Protein AF-A0A7X7Q7N5-F1 (afdb_monomer_lite)

Secondary structure (DSSP, 8-state):
-HHHHHSHHHHHHHTTSHHHHHHHIIIIIIIIIHHHHHHHHHHHHHHS-GGG--HHHHHHHHHHHHHHHHIIIIIIIHHHHHHHHHHHHHH-TTGGGSHHHHTSHHHHHHHHTHHHHHHIIIIIIIHHHHHHHHHHHHHPPP-S-S------TT----HHHHHHHH-PPP----S--TT-SPPPPTT------TT---PPP-

Radius of gyration: 31.08 Å; chains: 1; bounding box: 50×53×88 Å

pLDDT: mean 71.49, std 16.46, range [35.09, 93.0]

Sequence (202 aa):
FGFLVNLPIVSYYQIGTALTANHAHGAMMGVYGMMAVGMALFALRYIIPPKYWSDKLARLSFWSLNIGLAWMVFATLLPLGVLQLWHSVNEGYYEARTLGYIGQPGNAILEWMRMPGDVVFLVGGVLPFVWLAWTGVRHGLKATVTTMEPETLYVIEHAQAREDRTGLVDVAPTAGDPSDELPPSRYASDRRQPGDPMEPEA

Foldseek 3Di:
DVVCCPPPVLVVLQPPFLVVVLCCLCPCCVPVVVVVLVVLVVVLVQFADPVLDDPPLVVQQVVLQVQLSCQLNPQASVVRSVVLSVCCVPVHNVVSPDPVNCPDVVNVVSVVSNVVSVCSNVVRHVVSSVVSVVNSVVRTDDDPDPDDDPDPDPDDDDVVNVCVRPVDDDDDDDPDDPVPPDPPPPPPPDPDDVPDDDDPDD

Structure (mmCIF, N/CA/C/O backbone):
data_AF-A0A7X7Q7N5-F1
#
_entry.id   AF-A0A7X7Q7N5-F1
#
loop_
_atom_site.group_PDB
_atom_site.id
_atom_site.type_symbol
_atom_site.label_atom_id
_atom_site.label_alt_id
_atom_site.label_comp_id
_atom_site.label_asym_id
_atom_site.label_entity_id
_atom_site.label_seq_id
_atom_site.pdbx_PDB_ins_code
_atom_site.Cartn_x
_atom_site.Cartn_y
_atom_site.Cartn_z
_atom_site.occupancy
_atom_site.B_iso_or_equiv
_atom_site.auth_seq_id
_atom_site.auth_comp_id
_atom_site.auth_asym_id
_atom_site.auth_atom_id
_atom_site.pdbx_PDB_model_num
ATOM 1 N N . PHE A 1 1 ? 14.705 2.645 -4.696 1.00 68.88 1 PHE A N 1
ATOM 2 C CA . PHE A 1 1 ? 14.014 2.828 -5.993 1.00 68.88 1 PHE A CA 1
ATOM 3 C C . PHE A 1 1 ? 14.023 4.270 -6.491 1.00 68.88 1 PHE A C 1
ATOM 5 O O . PHE A 1 1 ? 14.456 4.468 -7.613 1.00 68.88 1 PHE A O 1
ATOM 12 N N . GLY A 1 2 ? 13.641 5.275 -5.688 1.00 72.25 2 GLY A N 1
ATOM 13 C CA . GLY A 1 2 ? 13.559 6.672 -6.160 1.00 72.25 2 GLY A CA 1
ATOM 14 C C . GLY A 1 2 ? 14.857 7.260 -6.728 1.00 72.25 2 GLY A C 1
ATOM 15 O O . GLY A 1 2 ? 14.837 7.867 -7.788 1.00 72.25 2 GLY A O 1
ATOM 16 N N . PHE A 1 3 ? 16.004 7.009 -6.091 1.00 79.06 3 PHE A N 1
ATOM 17 C CA . PHE A 1 3 ? 17.299 7.489 -6.597 1.00 79.06 3 PHE A CA 1
ATOM 18 C C . PHE A 1 3 ? 17.696 6.848 -7.937 1.00 79.06 3 PHE A C 1
ATOM 20 O O . PHE A 1 3 ? 18.232 7.510 -8.817 1.00 79.06 3 PHE A O 1
ATOM 27 N N . LEU A 1 4 ? 17.358 5.568 -8.112 1.00 74.56 4 LEU A N 1
ATOM 28 C CA . LEU A 1 4 ? 17.657 4.781 -9.311 1.00 74.56 4 LEU A CA 1
ATOM 29 C C . LEU A 1 4 ? 16.944 5.360 -10.543 1.00 74.56 4 LEU A C 1
ATOM 31 O O . LEU A 1 4 ? 17.493 5.342 -11.640 1.00 74.56 4 LEU A O 1
ATOM 35 N N . VAL A 1 5 ? 15.759 5.951 -10.337 1.00 77.00 5 VAL A N 1
ATOM 36 C CA . VAL A 1 5 ? 14.981 6.562 -11.417 1.00 77.00 5 VAL A CA 1
ATOM 37 C C . VAL A 1 5 ? 15.265 8.055 -11.658 1.00 77.00 5 VAL A C 1
ATOM 39 O O . VAL A 1 5 ? 14.741 8.635 -12.605 1.00 77.00 5 VAL A O 1
ATOM 42 N N . ASN A 1 6 ? 16.074 8.692 -10.805 1.00 82.25 6 ASN A N 1
ATOM 43 C CA . ASN A 1 6 ? 16.229 10.152 -10.774 1.00 82.25 6 ASN A CA 1
ATOM 44 C C . ASN A 1 6 ? 17.384 10.667 -11.650 1.00 82.25 6 ASN A C 1
ATOM 46 O O . ASN A 1 6 ? 17.275 11.753 -12.215 1.00 82.25 6 ASN A O 1
ATOM 50 N N . LEU A 1 7 ? 18.469 9.895 -11.801 1.00 82.88 7 LEU A N 1
ATOM 51 C CA . LEU A 1 7 ? 19.635 10.332 -12.577 1.00 82.88 7 LEU A CA 1
ATOM 52 C C . LEU A 1 7 ? 19.218 10.707 -14.014 1.00 82.88 7 LEU A C 1
ATOM 54 O O . LEU A 1 7 ? 18.618 9.862 -14.682 1.00 82.88 7 LEU A O 1
ATOM 58 N N . PRO A 1 8 ? 19.577 11.901 -14.534 1.00 77.69 8 PRO A N 1
ATOM 59 C CA . PRO A 1 8 ? 19.121 12.371 -15.848 1.00 77.69 8 PRO A CA 1
ATOM 60 C C . PRO A 1 8 ? 19.417 11.396 -16.992 1.00 77.69 8 PRO A C 1
ATOM 62 O O . PRO A 1 8 ? 18.559 11.157 -17.838 1.00 77.69 8 PRO A O 1
ATOM 65 N N . ILE A 1 9 ? 20.599 10.771 -16.972 1.00 76.06 9 ILE A N 1
ATOM 66 C CA . ILE A 1 9 ? 21.002 9.779 -17.974 1.00 76.06 9 ILE A CA 1
ATOM 67 C C . ILE A 1 9 ? 20.143 8.510 -17.926 1.00 76.06 9 ILE A C 1
ATOM 69 O O . ILE A 1 9 ? 19.796 7.964 -18.964 1.00 76.06 9 ILE A O 1
ATOM 73 N N . VAL A 1 10 ? 19.750 8.058 -16.733 1.00 74.25 10 VAL A N 1
ATOM 74 C CA . VAL A 1 10 ? 18.911 6.862 -16.566 1.00 74.25 10 VAL A CA 1
ATOM 75 C C . VAL A 1 10 ? 17.451 7.210 -16.874 1.00 74.25 10 VAL A C 1
ATOM 77 O O . VAL A 1 10 ? 16.754 6.448 -17.539 1.00 74.25 10 VAL A O 1
ATOM 80 N N . SER A 1 11 ? 16.995 8.394 -16.444 1.00 76.19 11 SER A N 1
ATOM 81 C CA . SER A 1 11 ? 15.654 8.933 -16.705 1.00 76.19 11 SER A CA 1
ATOM 82 C C . SER A 1 11 ? 15.344 8.989 -18.202 1.00 76.19 11 SER A C 1
ATOM 84 O O . SER A 1 11 ? 14.270 8.557 -18.614 1.00 76.19 11 SER A O 1
ATOM 86 N N . TYR A 1 12 ? 16.319 9.397 -19.022 1.00 72.69 12 TYR A N 1
ATOM 87 C CA . TYR A 1 12 ? 16.189 9.443 -20.480 1.00 72.69 12 TYR A CA 1
ATOM 88 C C . TYR A 1 12 ? 15.765 8.098 -21.102 1.00 72.69 12 TYR A C 1
ATOM 90 O 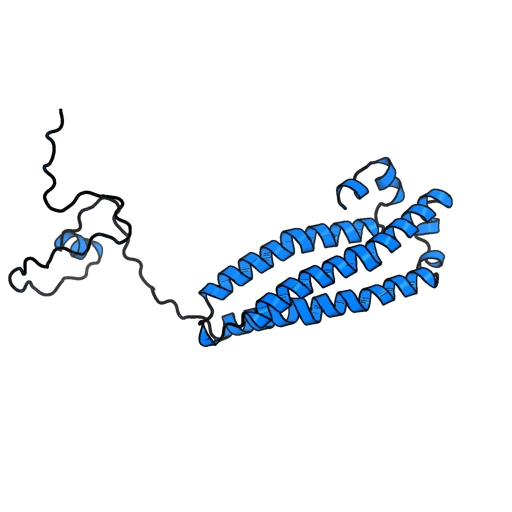O . TYR A 1 12 ? 14.910 8.079 -21.982 1.00 72.69 12 TYR A O 1
ATOM 98 N N . TYR A 1 13 ? 16.291 6.972 -20.604 1.00 66.31 13 TYR A N 1
ATOM 99 C CA . TYR A 1 13 ? 16.001 5.634 -21.144 1.00 66.31 13 TYR A CA 1
ATOM 100 C C . TYR A 1 13 ? 14.864 4.889 -20.430 1.00 66.31 13 TYR A C 1
ATOM 102 O O . TYR A 1 13 ? 14.365 3.896 -20.963 1.00 66.31 13 TYR A O 1
ATOM 110 N N . GLN A 1 14 ? 14.452 5.341 -19.240 1.00 68.81 14 GLN A N 1
ATOM 111 C CA . GLN A 1 14 ? 13.508 4.616 -18.376 1.00 68.81 14 GLN A CA 1
ATOM 112 C C . GLN A 1 14 ? 12.167 5.326 -18.158 1.00 68.81 14 GLN A C 1
ATOM 114 O O . GLN A 1 14 ? 11.303 4.787 -17.457 1.00 68.81 14 GLN A O 1
ATOM 119 N N . ILE A 1 15 ? 11.979 6.536 -18.688 1.00 73.06 15 ILE A N 1
ATOM 120 C CA . ILE A 1 15 ? 10.744 7.291 -18.469 1.00 73.06 15 ILE A CA 1
ATOM 121 C C . ILE A 1 15 ? 9.534 6.486 -18.971 1.00 73.06 15 ILE A C 1
ATOM 123 O O . ILE A 1 15 ? 9.517 6.011 -20.104 1.00 73.06 15 ILE A O 1
ATOM 127 N N . GLY A 1 16 ? 8.541 6.265 -18.104 1.00 68.12 16 GLY A N 1
ATOM 128 C CA . GLY A 1 16 ? 7.335 5.498 -18.447 1.00 68.12 16 GLY A CA 1
ATOM 129 C C . GLY A 1 16 ? 7.518 3.976 -18.554 1.00 68.12 16 GLY A C 1
ATOM 130 O O . GLY A 1 16 ? 6.702 3.322 -19.199 1.00 68.12 16 GLY A O 1
ATOM 131 N N . THR A 1 17 ? 8.564 3.409 -17.945 1.00 75.62 17 THR A N 1
ATOM 132 C CA . THR A 1 17 ? 8.827 1.954 -17.915 1.00 75.62 17 THR A CA 1
ATOM 133 C C . THR A 1 17 ? 8.394 1.301 -16.595 1.00 75.62 17 THR A C 1
ATOM 135 O O . THR A 1 17 ? 7.985 1.977 -15.641 1.00 75.62 17 THR A O 1
ATOM 138 N N . ALA A 1 18 ? 8.530 -0.027 -16.498 1.00 76.12 18 ALA A N 1
ATOM 139 C CA . ALA A 1 18 ? 8.233 -0.780 -15.277 1.00 76.12 18 ALA A CA 1
ATOM 140 C C . ALA A 1 18 ? 9.048 -0.317 -14.043 1.00 76.12 18 ALA A C 1
ATOM 142 O O . ALA A 1 18 ? 8.564 -0.446 -12.918 1.00 76.12 18 ALA A O 1
ATOM 143 N N . LEU A 1 19 ? 10.222 0.312 -14.221 1.00 77.94 19 LEU A N 1
ATOM 144 C CA . LEU A 1 19 ? 11.012 0.911 -13.128 1.00 77.94 19 LEU A CA 1
ATOM 145 C C . LEU A 1 19 ? 10.286 2.073 -12.433 1.00 77.94 19 LEU A C 1
ATOM 147 O O . LEU A 1 19 ? 10.371 2.214 -11.209 1.00 77.94 19 LEU A O 1
ATOM 151 N N . THR A 1 20 ? 9.535 2.883 -13.184 1.00 81.50 20 THR A N 1
ATOM 152 C CA . THR A 1 20 ? 8.714 3.958 -12.610 1.00 81.50 20 THR A CA 1
ATOM 153 C C . THR A 1 20 ? 7.561 3.373 -11.797 1.00 81.50 20 THR A C 1
ATOM 155 O O . THR A 1 20 ? 7.337 3.795 -10.663 1.00 81.50 20 THR A O 1
ATOM 158 N N . ALA A 1 21 ? 6.873 2.356 -12.329 1.00 82.75 21 ALA A N 1
ATOM 159 C CA . ALA A 1 21 ? 5.810 1.654 -11.609 1.00 82.75 21 ALA A CA 1
ATOM 160 C C . ALA A 1 21 ? 6.337 0.972 -10.336 1.00 82.75 21 ALA A C 1
ATOM 162 O O . ALA A 1 21 ? 5.667 1.006 -9.301 1.00 82.75 21 ALA A O 1
ATOM 163 N N . ASN A 1 22 ? 7.555 0.425 -10.389 1.00 86.06 22 ASN A N 1
ATOM 164 C CA . ASN A 1 22 ? 8.241 -0.149 -9.238 1.00 86.06 22 ASN A CA 1
ATOM 165 C C . ASN A 1 22 ? 8.459 0.888 -8.128 1.00 86.06 22 ASN A C 1
ATOM 167 O O . ASN A 1 22 ? 8.085 0.674 -6.973 1.00 86.06 22 ASN A O 1
ATOM 171 N N . HIS A 1 23 ? 9.021 2.051 -8.485 1.00 88.44 23 HIS A N 1
ATOM 172 C CA . HIS A 1 23 ? 9.195 3.143 -7.534 1.00 88.44 23 HIS A CA 1
ATOM 173 C C . HIS A 1 23 ? 7.854 3.624 -6.971 1.00 88.44 23 HIS A C 1
ATOM 175 O O . HIS A 1 23 ? 7.758 3.806 -5.757 1.00 88.44 23 HIS A O 1
ATOM 181 N N . ALA A 1 24 ? 6.836 3.784 -7.820 1.00 86.38 24 ALA A N 1
ATOM 182 C CA . ALA A 1 24 ? 5.514 4.231 -7.404 1.00 86.38 24 ALA A CA 1
ATOM 183 C C . ALA A 1 24 ? 4.898 3.288 -6.361 1.00 86.38 24 ALA A C 1
ATOM 185 O O . ALA A 1 24 ? 4.487 3.758 -5.307 1.00 86.38 24 ALA A O 1
ATOM 186 N N . HIS A 1 25 ? 4.903 1.970 -6.585 1.00 87.69 25 HIS A N 1
ATOM 187 C CA . HIS A 1 25 ? 4.361 1.011 -5.612 1.00 87.69 25 HIS A CA 1
ATOM 188 C C . HIS A 1 25 ? 5.188 0.980 -4.322 1.00 87.69 25 HIS A C 1
ATOM 190 O O . HIS A 1 25 ? 4.625 1.041 -3.227 1.00 87.69 25 HIS A O 1
ATOM 196 N N . GLY A 1 26 ? 6.520 0.954 -4.440 1.00 86.25 26 GLY A N 1
ATOM 197 C CA . GLY A 1 26 ? 7.412 0.948 -3.282 1.00 86.25 26 GLY A CA 1
ATOM 198 C C . GLY A 1 26 ? 7.293 2.205 -2.413 1.00 86.25 26 GLY A C 1
ATOM 199 O O . GLY A 1 26 ? 7.356 2.102 -1.193 1.00 86.25 26 GLY A O 1
ATOM 200 N N . ALA A 1 27 ? 7.092 3.382 -3.012 1.00 88.88 27 ALA A N 1
ATOM 201 C CA . ALA A 1 27 ? 6.967 4.640 -2.276 1.00 88.88 27 ALA A CA 1
ATOM 202 C C . ALA A 1 27 ? 5.528 4.915 -1.812 1.00 88.88 27 ALA A C 1
ATOM 204 O O . ALA A 1 27 ? 5.313 5.172 -0.630 1.00 88.88 27 ALA A O 1
ATOM 205 N N . MET A 1 28 ? 4.537 4.826 -2.705 1.00 91.50 28 MET A N 1
ATOM 206 C CA . MET A 1 28 ? 3.143 5.131 -2.368 1.00 91.50 28 MET A CA 1
ATOM 207 C C . MET A 1 28 ? 2.574 4.125 -1.379 1.00 91.50 28 MET A C 1
ATOM 209 O O . MET A 1 28 ? 2.104 4.516 -0.315 1.00 91.50 28 MET A O 1
ATOM 213 N N . MET A 1 29 ? 2.632 2.830 -1.700 1.00 90.75 29 MET A N 1
ATOM 214 C CA . MET A 1 29 ? 2.094 1.815 -0.796 1.00 90.75 29 MET A CA 1
ATOM 215 C C . MET A 1 29 ? 3.020 1.648 0.412 1.00 90.75 29 MET A C 1
ATOM 217 O O . MET A 1 29 ? 2.570 1.683 1.554 1.00 90.75 29 MET A O 1
ATOM 221 N N . GLY A 1 30 ? 4.327 1.515 0.168 1.00 89.12 30 GLY A N 1
ATOM 222 C CA . GLY A 1 30 ? 5.293 1.217 1.226 1.00 89.12 30 GLY A CA 1
ATOM 223 C C . GLY A 1 30 ? 5.389 2.293 2.306 1.00 89.12 30 GLY A C 1
ATOM 224 O O . GLY A 1 30 ? 5.506 1.945 3.476 1.00 89.12 30 GLY A O 1
ATOM 225 N N . VAL A 1 31 ? 5.296 3.579 1.947 1.00 91.06 31 VAL A N 1
ATOM 226 C CA . VAL A 1 31 ? 5.363 4.682 2.919 1.00 91.06 31 VAL A CA 1
ATOM 227 C C . VAL A 1 31 ? 3.963 5.151 3.295 1.00 91.06 31 VAL A C 1
ATOM 229 O O . VAL A 1 31 ? 3.525 4.949 4.427 1.00 91.06 31 VAL A O 1
ATOM 232 N N . TYR A 1 32 ? 3.237 5.762 2.355 1.00 92.81 32 TYR A N 1
ATOM 233 C CA . TYR A 1 32 ? 1.954 6.396 2.666 1.00 92.81 32 TYR A CA 1
ATOM 234 C C . TYR A 1 32 ? 0.860 5.373 2.979 1.00 92.81 32 TYR A C 1
ATOM 236 O O . TYR A 1 32 ? 0.092 5.572 3.919 1.00 92.81 32 TYR A O 1
ATOM 244 N N . GLY A 1 33 ? 0.816 4.260 2.246 1.00 91.06 33 GLY A N 1
ATOM 245 C CA . GLY A 1 33 ? -0.141 3.180 2.485 1.00 91.06 33 GLY A CA 1
ATOM 246 C C . GLY A 1 33 ? 0.056 2.515 3.847 1.00 91.06 33 GLY A C 1
ATOM 247 O O . GLY A 1 33 ? -0.892 2.425 4.626 1.00 91.06 33 GLY A O 1
ATOM 248 N N . MET A 1 34 ? 1.287 2.123 4.187 1.00 92.12 34 MET A N 1
ATOM 249 C CA . MET A 1 34 ? 1.588 1.524 5.497 1.00 92.12 34 MET A CA 1
ATOM 250 C C . MET A 1 34 ? 1.353 2.497 6.657 1.00 92.12 34 MET A C 1
ATOM 252 O O . MET A 1 34 ? 0.833 2.091 7.696 1.00 92.12 34 MET A O 1
ATOM 256 N N . MET A 1 35 ? 1.666 3.785 6.478 1.00 92.75 35 MET A N 1
ATOM 257 C CA . MET A 1 35 ? 1.349 4.821 7.464 1.00 92.75 35 MET A CA 1
ATOM 258 C C . MET A 1 35 ? -0.166 4.944 7.681 1.00 92.75 35 MET A C 1
ATOM 260 O O . MET A 1 35 ? -0.624 4.950 8.824 1.00 92.75 35 MET A O 1
ATOM 264 N N . ALA A 1 36 ? -0.956 4.980 6.604 1.00 92.44 36 ALA A N 1
ATOM 265 C CA . ALA A 1 36 ? -2.413 5.039 6.688 1.00 92.44 36 ALA A CA 1
ATOM 266 C C . ALA A 1 36 ? -3.001 3.800 7.384 1.00 92.44 36 ALA A C 1
ATOM 268 O O . ALA A 1 36 ? -3.860 3.937 8.256 1.00 92.44 36 ALA A O 1
ATOM 269 N N . VAL A 1 37 ? -2.506 2.600 7.062 1.00 91.56 37 VAL A N 1
ATOM 270 C CA . VAL A 1 37 ? -2.922 1.349 7.718 1.00 91.56 37 VAL A CA 1
ATOM 271 C C . VAL A 1 37 ? -2.562 1.358 9.205 1.00 91.56 37 VAL A C 1
ATOM 273 O O . VAL A 1 37 ? -3.390 0.971 10.028 1.00 91.56 37 VAL A O 1
ATOM 276 N N . GLY A 1 38 ? -1.370 1.838 9.571 1.00 90.62 38 GLY A N 1
ATOM 277 C CA . GLY A 1 38 ? -0.951 1.969 10.968 1.00 90.62 38 GLY A CA 1
ATOM 278 C C . GLY A 1 38 ? -1.862 2.900 11.769 1.00 90.62 38 GLY A C 1
ATOM 279 O O . GLY A 1 38 ? -2.351 2.520 12.835 1.00 90.62 38 GLY A O 1
ATOM 280 N N . MET A 1 39 ? -2.165 4.081 11.222 1.00 92.38 39 MET A N 1
ATOM 281 C CA . MET A 1 39 ? -3.085 5.041 11.844 1.00 92.38 39 MET A CA 1
ATOM 282 C C . MET A 1 39 ? -4.514 4.495 11.940 1.00 92.38 39 MET A C 1
ATOM 284 O O . MET A 1 39 ? -5.177 4.661 12.965 1.00 92.38 39 MET A O 1
ATOM 288 N N . ALA A 1 40 ? -4.985 3.796 10.907 1.00 90.75 40 ALA A N 1
ATOM 289 C CA . ALA A 1 40 ? -6.298 3.169 10.918 1.00 90.75 40 ALA A CA 1
ATOM 290 C C . ALA A 1 40 ? -6.387 2.055 11.970 1.00 90.75 40 ALA A C 1
ATOM 292 O O . ALA A 1 40 ? -7.340 2.034 12.742 1.00 90.75 40 ALA A O 1
ATOM 293 N N . LEU A 1 41 ? -5.391 1.164 12.062 1.00 89.81 41 LEU A N 1
ATOM 294 C CA . LEU A 1 41 ? -5.351 0.119 13.093 1.00 89.81 41 LEU A CA 1
ATOM 295 C C . LEU A 1 41 ? -5.296 0.709 14.504 1.00 89.81 41 LEU A C 1
ATOM 297 O O . LEU A 1 41 ? -5.974 0.194 15.393 1.00 89.81 41 LEU A O 1
ATOM 301 N N . PHE A 1 42 ? -4.542 1.794 14.700 1.00 89.69 42 PHE A N 1
ATOM 302 C CA . PHE A 1 42 ? -4.525 2.528 15.962 1.00 89.69 42 PHE A CA 1
ATOM 303 C C . PHE A 1 42 ? -5.931 3.021 16.327 1.00 89.69 42 PHE A C 1
ATOM 305 O O . PHE A 1 42 ? -6.439 2.664 17.386 1.00 89.69 42 PHE A O 1
ATOM 312 N N . ALA A 1 43 ? -6.610 3.742 15.431 1.00 89.06 43 ALA A N 1
ATOM 313 C CA . ALA A 1 43 ? -7.972 4.224 15.671 1.00 89.06 43 ALA A CA 1
ATOM 314 C C . ALA A 1 43 ? -8.973 3.075 15.913 1.00 89.06 43 ALA A C 1
ATOM 316 O O . ALA A 1 43 ? -9.738 3.100 16.880 1.00 89.06 43 ALA A O 1
ATOM 317 N N . LEU A 1 44 ? -8.931 2.023 15.087 1.00 87.19 44 LEU A N 1
ATOM 318 C CA . LEU A 1 44 ? -9.770 0.830 15.237 1.00 87.19 44 LEU A CA 1
ATOM 319 C C . LEU A 1 44 ? -9.567 0.161 16.598 1.00 87.19 44 LEU A C 1
ATOM 321 O O . LEU A 1 44 ? -10.535 -0.312 17.192 1.00 87.19 44 LEU A O 1
ATOM 325 N N . ARG A 1 45 ? -8.334 0.127 17.113 1.00 86.12 45 ARG A N 1
ATOM 326 C CA . ARG A 1 45 ? -8.025 -0.507 18.398 1.00 86.12 45 ARG A CA 1
ATOM 327 C C . ARG A 1 45 ? -8.693 0.192 19.585 1.00 86.12 45 ARG A C 1
ATOM 329 O O . ARG A 1 45 ? -8.992 -0.496 20.564 1.00 86.12 45 ARG A O 1
ATOM 336 N N . TYR A 1 46 ? -8.934 1.503 19.502 1.00 85.69 46 TYR A N 1
ATOM 337 C CA . TYR A 1 46 ? -9.675 2.259 20.522 1.00 85.69 46 TYR A CA 1
ATOM 338 C C . TYR A 1 46 ? -11.192 2.151 20.362 1.00 85.69 46 TYR A C 1
ATOM 340 O O . TYR A 1 46 ? -11.913 2.218 21.353 1.00 85.69 46 TYR A O 1
ATOM 348 N N . ILE A 1 47 ? -11.681 1.962 19.136 1.00 84.31 47 ILE A N 1
ATOM 349 C CA . ILE A 1 47 ? -13.119 1.870 18.850 1.00 84.31 47 ILE A CA 1
ATOM 350 C C . ILE A 1 47 ? -13.657 0.455 19.117 1.00 84.31 47 ILE A C 1
ATOM 352 O O . ILE A 1 47 ? -14.799 0.304 19.551 1.00 84.31 47 ILE A O 1
ATOM 356 N N . ILE A 1 48 ? -12.862 -0.588 18.861 1.00 83.69 48 ILE A N 1
ATOM 357 C CA . ILE A 1 48 ? -13.290 -1.990 18.959 1.00 83.69 48 ILE A CA 1
ATOM 358 C C . ILE A 1 48 ? -13.212 -2.493 20.412 1.00 83.69 48 ILE A C 1
ATOM 360 O O . ILE A 1 48 ? -12.137 -2.460 21.017 1.00 83.69 48 ILE A O 1
ATOM 364 N N . PRO A 1 49 ? -14.302 -3.062 20.965 1.00 79.62 49 PRO A N 1
ATOM 365 C CA . PRO A 1 49 ? -14.269 -3.751 22.250 1.00 79.62 49 PRO A CA 1
ATOM 366 C C . PRO A 1 49 ? -13.269 -4.924 22.247 1.00 79.62 49 PRO A C 1
ATOM 368 O O . PRO A 1 49 ? -13.263 -5.699 21.285 1.00 79.62 49 PRO A O 1
ATOM 371 N N . PRO A 1 50 ? -12.513 -5.165 23.339 1.00 80.12 50 PRO A N 1
ATOM 372 C CA . PRO A 1 50 ? -11.492 -6.220 23.396 1.00 80.12 50 PRO A CA 1
ATOM 373 C C . PRO A 1 50 ? -11.985 -7.622 23.008 1.00 80.12 50 PRO A C 1
ATOM 375 O O . PRO A 1 50 ? -11.232 -8.403 22.440 1.00 80.12 50 PRO A O 1
ATOM 378 N N . LYS A 1 51 ? -13.267 -7.928 23.252 1.00 78.44 51 LYS A N 1
ATOM 379 C CA . LYS A 1 51 ? -13.894 -9.219 22.915 1.00 78.44 51 LYS A CA 1
ATOM 380 C C . LYS A 1 51 ? -13.951 -9.544 21.416 1.00 78.44 51 LYS A C 1
ATOM 382 O O . LYS A 1 51 ? -14.051 -10.714 21.067 1.00 78.44 51 LYS A O 1
ATOM 387 N N . TYR A 1 52 ? -13.936 -8.534 20.545 1.00 77.69 52 TYR A N 1
ATOM 388 C CA . TYR A 1 52 ? -14.032 -8.713 19.090 1.00 77.69 52 TYR A CA 1
ATOM 389 C C . TYR A 1 52 ? -12.712 -8.417 18.370 1.00 77.69 52 TYR A C 1
ATOM 391 O O . TYR A 1 52 ? -12.643 -8.505 17.144 1.00 77.69 52 TYR A O 1
ATOM 399 N N . TRP A 1 53 ? -11.662 -8.062 19.113 1.00 82.62 53 TRP A N 1
ATOM 400 C CA . TRP A 1 53 ? -10.346 -7.802 18.549 1.00 82.62 53 TRP A CA 1
ATOM 401 C C . TRP A 1 53 ? -9.609 -9.112 18.250 1.00 82.62 53 TRP A C 1
ATOM 403 O O . TRP A 1 53 ? -9.602 -10.035 19.061 1.00 82.62 53 TRP A O 1
ATOM 413 N N . SER A 1 54 ? -8.956 -9.187 17.087 1.00 84.62 54 SER A N 1
ATOM 414 C CA . SER A 1 54 ? -8.153 -10.345 16.688 1.00 84.62 54 SER A CA 1
ATOM 415 C C . SER A 1 54 ? -6.731 -9.927 16.333 1.00 84.62 54 SER A C 1
ATOM 417 O O . SER A 1 54 ? -6.459 -9.462 15.223 1.00 84.62 54 SER A O 1
ATOM 419 N N . ASP A 1 55 ? -5.799 -10.175 17.256 1.00 86.12 55 ASP A N 1
ATOM 420 C CA . ASP A 1 55 ? -4.364 -9.937 17.041 1.00 86.12 55 ASP A CA 1
ATOM 421 C C . ASP A 1 55 ? -3.800 -10.767 15.882 1.00 86.12 55 ASP A C 1
ATOM 423 O O . ASP A 1 55 ? -2.866 -10.350 15.195 1.00 86.12 55 ASP A O 1
ATOM 427 N N . LYS A 1 56 ? -4.382 -11.947 15.633 1.00 87.12 56 LYS A N 1
ATOM 428 C CA . LYS A 1 56 ? -3.959 -12.838 14.546 1.00 87.12 56 LYS A CA 1
ATOM 429 C C . LYS A 1 56 ? -4.257 -12.226 13.179 1.00 87.12 56 LYS A C 1
ATOM 431 O O . LYS A 1 56 ? -3.396 -12.279 12.307 1.00 87.12 56 LYS A O 1
ATOM 436 N N . LEU A 1 57 ? -5.434 -11.617 13.003 1.00 86.56 57 LEU A N 1
ATOM 437 C CA . LEU A 1 57 ? -5.813 -10.969 11.741 1.00 86.56 57 LEU A CA 1
ATOM 438 C C . LEU A 1 57 ? -4.988 -9.705 11.490 1.00 86.56 57 LEU A C 1
ATOM 440 O O . LEU A 1 57 ? -4.532 -9.497 10.369 1.00 86.56 57 LEU A O 1
ATOM 444 N N . ALA A 1 58 ? -4.733 -8.909 12.533 1.00 87.06 58 ALA A N 1
ATOM 445 C CA . ALA A 1 58 ? -3.888 -7.720 12.424 1.00 87.06 58 ALA A CA 1
ATOM 446 C C . ALA A 1 58 ? -2.441 -8.089 12.048 1.00 87.06 58 ALA A C 1
ATOM 448 O O . ALA A 1 58 ? -1.864 -7.505 11.130 1.00 87.06 58 ALA A O 1
ATOM 449 N N . ARG A 1 59 ? -1.870 -9.116 12.695 1.00 88.94 59 ARG A N 1
ATOM 450 C CA . ARG A 1 59 ? -0.527 -9.622 12.374 1.00 88.94 59 ARG A CA 1
ATOM 451 C C . ARG A 1 59 ? -0.455 -10.217 10.965 1.00 88.94 59 ARG A C 1
ATOM 453 O O . ARG A 1 59 ? 0.516 -9.959 10.259 1.00 88.94 59 ARG A O 1
ATOM 460 N N . LEU A 1 60 ? -1.461 -10.994 10.558 1.00 91.19 60 LEU A N 1
ATOM 461 C CA . LEU A 1 60 ? -1.540 -11.574 9.215 1.00 91.19 60 LEU A CA 1
ATOM 462 C C . LEU A 1 60 ? -1.604 -10.484 8.144 1.00 91.19 60 LEU A C 1
ATOM 464 O O . LEU A 1 60 ? -0.853 -10.554 7.173 1.00 91.19 60 LEU A O 1
ATOM 468 N N . SER A 1 61 ? -2.442 -9.466 8.357 1.00 89.56 61 SER A N 1
ATOM 469 C CA . SER A 1 61 ? -2.554 -8.318 7.457 1.00 89.56 61 SER A CA 1
ATOM 470 C C . SER A 1 61 ? -1.215 -7.597 7.308 1.00 89.56 61 SER A C 1
ATOM 472 O O . SER A 1 61 ? -0.740 -7.407 6.191 1.00 89.56 61 SER A O 1
ATOM 474 N N . PHE A 1 62 ? -0.549 -7.292 8.426 1.00 90.31 62 PHE A N 1
ATOM 475 C CA . PHE A 1 62 ? 0.751 -6.626 8.418 1.00 90.31 62 PHE A CA 1
ATOM 476 C C . PHE A 1 62 ? 1.808 -7.402 7.621 1.00 90.31 62 PHE A C 1
ATOM 478 O O . PHE A 1 62 ? 2.455 -6.842 6.734 1.00 90.31 62 PHE A O 1
ATOM 485 N N . TRP A 1 63 ? 1.973 -8.697 7.903 1.00 92.19 63 TRP A N 1
ATOM 486 C CA . TRP A 1 63 ? 2.970 -9.511 7.206 1.00 92.19 63 TRP A CA 1
ATOM 487 C C . TRP A 1 63 ? 2.630 -9.703 5.732 1.00 92.19 63 TRP A C 1
ATOM 489 O O . TRP A 1 63 ? 3.513 -9.585 4.887 1.00 92.19 63 TRP A O 1
ATOM 499 N N . SER A 1 64 ? 1.362 -9.932 5.403 1.00 91.69 64 SER A N 1
ATOM 500 C CA . SER A 1 64 ? 0.940 -10.161 4.020 1.00 91.69 64 SER A CA 1
ATOM 501 C C . SER A 1 64 ? 1.039 -8.900 3.160 1.00 91.69 64 SER A C 1
ATOM 503 O O . SER A 1 64 ? 1.446 -8.996 2.005 1.00 91.69 64 SER A O 1
ATOM 505 N N . LEU A 1 65 ? 0.742 -7.714 3.707 1.00 90.06 65 LEU A N 1
ATOM 506 C CA . LEU A 1 65 ? 0.933 -6.444 2.995 1.00 90.06 65 LEU A CA 1
ATOM 507 C C . LEU A 1 65 ? 2.418 -6.189 2.696 1.00 90.06 65 LEU A C 1
ATOM 509 O O . LEU A 1 65 ? 2.752 -5.754 1.597 1.00 90.06 65 LEU A O 1
ATOM 513 N N . ASN A 1 66 ? 3.313 -6.490 3.643 1.00 92.81 66 ASN A N 1
ATOM 514 C CA . ASN A 1 66 ? 4.756 -6.311 3.455 1.00 92.81 66 ASN A CA 1
ATOM 515 C C . ASN A 1 66 ? 5.348 -7.350 2.494 1.00 92.81 66 ASN A C 1
ATOM 517 O O . ASN A 1 66 ? 6.080 -6.983 1.578 1.00 92.81 66 ASN A O 1
ATOM 521 N N . ILE A 1 67 ? 5.015 -8.633 2.669 1.00 93.00 67 ILE A N 1
ATOM 522 C CA . ILE A 1 67 ? 5.506 -9.722 1.812 1.00 93.00 67 ILE A CA 1
ATOM 523 C C . ILE A 1 67 ? 4.945 -9.584 0.396 1.00 93.00 67 ILE A C 1
ATOM 525 O O . ILE A 1 67 ? 5.701 -9.702 -0.564 1.00 93.00 67 ILE A O 1
ATOM 529 N N . GLY A 1 68 ? 3.651 -9.289 0.251 1.00 90.00 68 GLY A N 1
ATOM 530 C CA . GLY A 1 68 ? 3.022 -9.064 -1.049 1.00 90.00 68 GLY A CA 1
ATOM 531 C C . GLY A 1 68 ? 3.649 -7.882 -1.788 1.00 90.00 68 GLY A C 1
ATOM 532 O O . GLY A 1 68 ? 4.029 -8.015 -2.950 1.00 90.00 68 GLY A O 1
ATOM 533 N N . LEU A 1 69 ? 3.862 -6.755 -1.098 1.00 89.00 69 LEU A N 1
ATOM 534 C CA . LEU A 1 69 ? 4.522 -5.590 -1.691 1.00 89.00 69 LEU A CA 1
ATOM 535 C C . LEU A 1 69 ? 5.979 -5.888 -2.069 1.00 89.00 69 LEU A C 1
ATOM 537 O O . LEU A 1 69 ? 6.411 -5.533 -3.165 1.00 89.00 69 LEU A O 1
ATOM 541 N N . ALA A 1 70 ? 6.729 -6.562 -1.192 1.00 90.00 70 ALA A N 1
ATOM 542 C CA . ALA A 1 70 ? 8.101 -6.969 -1.475 1.00 90.00 70 ALA A CA 1
ATOM 543 C C . ALA A 1 70 ? 8.162 -7.911 -2.687 1.00 90.00 70 ALA A C 1
ATOM 545 O O . ALA A 1 70 ? 9.013 -7.728 -3.555 1.00 90.00 70 ALA A O 1
ATOM 546 N N . TRP A 1 71 ? 7.233 -8.862 -2.799 1.00 89.56 71 TRP A N 1
ATOM 547 C CA . TRP A 1 71 ? 7.143 -9.759 -3.947 1.00 89.56 71 TRP A CA 1
ATOM 548 C C . TRP A 1 71 ? 6.881 -8.994 -5.246 1.00 89.56 71 TRP A C 1
ATOM 550 O O . TRP A 1 71 ? 7.621 -9.160 -6.213 1.00 89.56 71 TRP A O 1
ATOM 560 N N . MET A 1 72 ? 5.884 -8.106 -5.276 1.00 87.00 72 MET A N 1
ATOM 561 C CA . MET A 1 72 ? 5.588 -7.301 -6.468 1.00 87.00 72 MET A CA 1
ATOM 562 C C . MET A 1 72 ? 6.818 -6.502 -6.917 1.00 87.00 72 MET A C 1
ATOM 564 O O . MET A 1 72 ? 7.207 -6.546 -8.086 1.00 87.00 72 MET A O 1
ATOM 568 N N . VAL A 1 73 ? 7.451 -5.806 -5.972 1.00 85.81 73 VAL A N 1
ATOM 569 C CA . VAL A 1 73 ? 8.577 -4.900 -6.220 1.00 85.81 73 VAL A CA 1
ATOM 570 C C . VAL A 1 73 ? 9.830 -5.658 -6.659 1.00 85.81 73 VAL A C 1
ATOM 572 O O . VAL A 1 73 ? 10.432 -5.304 -7.672 1.00 85.81 73 VAL A O 1
ATOM 575 N N . PHE A 1 74 ? 10.227 -6.708 -5.936 1.00 85.50 74 PHE A N 1
ATOM 576 C CA . PHE A 1 74 ? 11.495 -7.404 -6.174 1.00 85.50 74 PHE A CA 1
ATOM 577 C C . PHE A 1 74 ? 11.388 -8.557 -7.165 1.00 85.50 74 PHE A C 1
ATOM 579 O O . PHE A 1 74 ? 12.291 -8.719 -7.981 1.00 85.50 74 PHE A O 1
ATOM 586 N N . ALA A 1 75 ? 10.319 -9.352 -7.111 1.00 80.31 75 ALA A N 1
ATOM 587 C CA . ALA A 1 75 ? 10.201 -10.523 -7.972 1.00 80.31 75 ALA A CA 1
ATOM 588 C C . ALA A 1 75 ? 9.795 -10.136 -9.397 1.00 80.31 75 ALA A C 1
ATOM 590 O O . ALA A 1 75 ? 10.224 -10.791 -10.334 1.00 80.31 75 ALA A O 1
ATOM 591 N N . THR A 1 76 ? 9.007 -9.070 -9.589 1.00 79.12 76 THR A N 1
ATOM 592 C CA . THR A 1 76 ? 8.439 -8.768 -10.919 1.00 79.12 76 THR A CA 1
ATOM 593 C C . THR A 1 76 ? 8.844 -7.413 -11.473 1.00 79.12 76 THR A C 1
ATOM 595 O O . THR A 1 76 ? 9.498 -7.351 -12.511 1.00 79.12 76 THR A O 1
ATOM 598 N N . LEU A 1 77 ? 8.520 -6.322 -10.777 1.00 77.56 77 LEU A N 1
ATOM 599 C CA . LEU A 1 77 ? 8.668 -4.964 -11.302 1.00 77.56 77 LEU A CA 1
ATOM 600 C C . LEU A 1 77 ? 10.138 -4.554 -11.482 1.00 77.56 77 LEU A C 1
ATOM 602 O O . LEU A 1 77 ? 10.471 -3.859 -12.442 1.00 77.56 77 LEU A O 1
ATOM 606 N N . LEU A 1 78 ? 11.027 -4.998 -10.587 1.00 82.62 78 LEU A N 1
ATOM 607 C CA . LEU A 1 78 ? 12.468 -4.769 -10.694 1.00 82.62 78 LEU A CA 1
ATOM 608 C C . LEU A 1 78 ? 13.097 -5.519 -11.882 1.00 82.62 78 LEU A C 1
ATOM 610 O O . LEU A 1 78 ? 13.680 -4.839 -12.726 1.00 82.62 78 LEU A O 1
ATOM 614 N N . PRO A 1 79 ? 12.991 -6.858 -12.011 1.00 76.31 79 PRO A N 1
ATOM 615 C CA . PRO A 1 79 ? 13.610 -7.573 -13.127 1.00 76.31 79 PRO A CA 1
ATOM 616 C C . PRO A 1 79 ? 13.012 -7.183 -14.480 1.00 76.31 79 PRO A C 1
ATOM 618 O O . PRO A 1 79 ? 13.776 -6.972 -15.419 1.00 76.31 79 PRO A O 1
ATOM 621 N N . LEU A 1 80 ? 11.688 -6.983 -14.570 1.00 77.62 80 LEU A N 1
ATOM 622 C CA . LEU A 1 80 ? 11.053 -6.449 -15.783 1.00 77.62 80 LEU A CA 1
ATOM 623 C C . LEU A 1 80 ? 11.630 -5.085 -16.159 1.00 77.62 80 LEU A C 1
ATOM 625 O O . LEU A 1 80 ? 12.004 -4.850 -17.305 1.00 77.62 80 LEU A O 1
ATOM 629 N N . GLY A 1 81 ? 11.731 -4.187 -15.182 1.00 74.00 81 GLY A N 1
ATOM 630 C CA . GLY A 1 81 ? 12.235 -2.843 -15.398 1.00 74.00 81 GLY A CA 1
ATOM 631 C C . GLY A 1 81 ? 13.712 -2.793 -15.803 1.00 74.00 81 GLY A C 1
ATOM 632 O O . GLY A 1 81 ? 14.075 -2.007 -16.675 1.00 74.00 81 GLY A O 1
ATOM 633 N N . VAL A 1 82 ? 14.556 -3.653 -15.227 1.00 76.69 82 VAL A N 1
ATOM 634 C CA . VAL A 1 82 ? 15.976 -3.771 -15.601 1.00 76.69 82 VAL A CA 1
ATOM 635 C C . VAL A 1 82 ? 16.131 -4.351 -17.007 1.00 76.69 82 VAL A C 1
ATOM 637 O O . VAL A 1 82 ? 16.913 -3.819 -17.793 1.00 76.69 82 VAL A O 1
ATOM 640 N N . LEU A 1 83 ? 15.363 -5.391 -17.351 1.00 72.81 83 LEU A N 1
ATOM 641 C CA . LEU A 1 83 ? 15.379 -5.985 -18.690 1.00 72.81 83 LEU A CA 1
ATOM 642 C C . LEU A 1 83 ? 14.921 -4.970 -19.751 1.00 72.81 83 LEU A C 1
ATOM 644 O O . LEU A 1 83 ? 15.539 -4.843 -20.807 1.00 72.81 83 LEU A O 1
ATOM 648 N N . GLN A 1 84 ? 13.871 -4.201 -19.449 1.00 69.06 84 GLN A N 1
ATOM 649 C CA . GLN A 1 84 ? 13.360 -3.144 -20.323 1.00 69.06 84 GLN A CA 1
ATOM 650 C C . GLN A 1 84 ? 14.375 -2.006 -20.508 1.00 69.06 84 GLN A C 1
ATOM 652 O O . GLN A 1 84 ? 14.534 -1.500 -21.618 1.00 69.06 84 GLN A O 1
ATOM 657 N N . LEU A 1 85 ? 15.096 -1.628 -19.449 1.00 70.44 85 LEU A N 1
ATOM 658 C CA . LEU A 1 85 ? 16.151 -0.616 -19.518 1.00 70.44 85 LEU A CA 1
ATOM 659 C C . LEU A 1 85 ? 17.352 -1.094 -20.343 1.00 70.44 85 LEU A C 1
ATOM 661 O O . LEU A 1 85 ? 17.855 -0.334 -21.166 1.00 70.44 85 LEU A O 1
ATOM 665 N N . TRP A 1 86 ? 17.783 -2.347 -20.172 1.00 69.38 86 TRP A N 1
ATOM 666 C CA . TRP A 1 86 ? 18.885 -2.927 -20.949 1.00 69.38 86 TRP A CA 1
ATOM 667 C C . TRP A 1 86 ? 18.581 -2.933 -22.453 1.00 69.38 86 TRP A C 1
ATOM 669 O O . TRP A 1 86 ? 19.428 -2.559 -23.262 1.00 69.38 86 TRP A O 1
ATOM 679 N N . HIS A 1 87 ? 17.348 -3.281 -22.825 1.00 64.19 87 HIS A N 1
ATOM 680 C CA . HIS A 1 87 ? 16.927 -3.301 -24.224 1.00 64.19 87 HIS A CA 1
ATOM 681 C C . HIS A 1 87 ? 16.765 -1.885 -24.811 1.00 64.19 87 HIS A C 1
ATOM 683 O O . HIS A 1 87 ? 17.247 -1.613 -25.907 1.00 64.19 87 HIS A O 1
ATOM 689 N N . SER A 1 88 ? 16.197 -0.948 -24.039 1.00 61.19 88 SER A N 1
ATOM 690 C CA . SER A 1 88 ? 16.075 0.478 -24.401 1.00 61.19 88 SER A CA 1
ATOM 691 C C . SER A 1 88 ? 17.431 1.145 -24.683 1.00 61.19 88 SER A C 1
ATOM 693 O O . SER A 1 88 ? 17.536 1.988 -25.575 1.00 61.19 88 SER A O 1
ATOM 695 N N . VAL A 1 89 ? 18.478 0.741 -23.954 1.00 60.16 89 VAL A N 1
ATOM 696 C CA . VAL A 1 89 ? 19.850 1.247 -24.126 1.00 60.16 89 VAL A CA 1
ATOM 697 C C . VAL A 1 89 ? 20.545 0.655 -25.360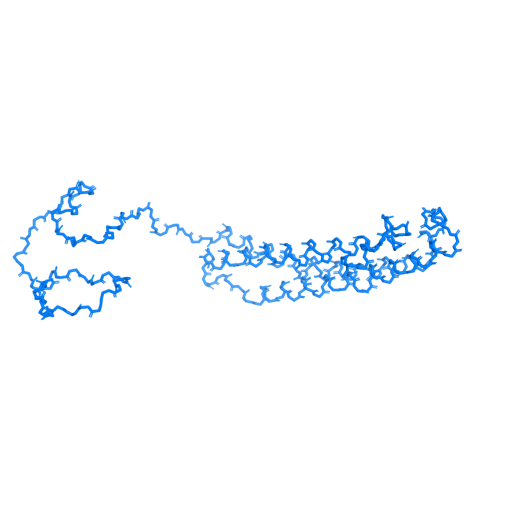 1.00 60.16 89 VAL A C 1
ATOM 699 O O . VAL A 1 89 ? 21.307 1.368 -26.008 1.00 60.16 89 VAL A O 1
ATOM 702 N N . ASN A 1 90 ? 20.291 -0.614 -25.700 1.00 62.44 90 ASN A N 1
ATOM 703 C CA . ASN A 1 90 ? 20.987 -1.302 -26.795 1.00 62.44 90 ASN A CA 1
ATOM 704 C C . ASN A 1 90 ? 20.333 -1.117 -28.173 1.00 62.44 90 ASN A C 1
ATOM 706 O O . ASN A 1 90 ? 21.049 -0.935 -29.153 1.00 62.44 90 ASN A O 1
ATOM 710 N N . GLU A 1 91 ? 19.002 -1.173 -28.262 1.00 60.53 91 GLU A N 1
ATOM 711 C CA . GLU A 1 91 ? 18.277 -1.190 -29.550 1.00 60.53 91 GLU A CA 1
ATOM 712 C C . GLU A 1 91 ? 17.469 0.095 -29.807 1.00 60.53 91 GLU A C 1
ATOM 714 O O . GLU A 1 91 ? 16.967 0.325 -30.904 1.00 60.53 91 GLU A O 1
ATOM 719 N N . GLY A 1 92 ? 17.422 0.996 -28.821 1.00 52.84 92 GLY A N 1
ATOM 720 C CA . GLY A 1 92 ? 16.752 2.289 -28.909 1.00 52.84 92 GLY A CA 1
ATOM 721 C C . GLY A 1 92 ? 15.374 2.311 -28.240 1.00 52.84 92 GLY A C 1
ATOM 722 O O . GLY A 1 92 ? 14.624 1.337 -28.211 1.00 52.84 92 GLY A O 1
ATOM 723 N N . TYR A 1 93 ? 15.012 3.479 -27.705 1.00 54.03 93 TYR A N 1
ATOM 724 C CA . TYR A 1 93 ? 13.820 3.683 -26.868 1.00 54.03 93 TYR A CA 1
ATOM 725 C C . TYR A 1 93 ? 12.479 3.395 -27.583 1.00 54.03 93 TYR A C 1
ATOM 727 O O . TYR A 1 93 ? 11.480 3.082 -26.935 1.00 54.03 93 TYR A O 1
ATOM 735 N N . TYR A 1 94 ? 12.441 3.489 -28.918 1.00 53.41 94 TYR A N 1
ATOM 736 C CA . TYR A 1 94 ? 11.243 3.223 -29.725 1.00 53.41 94 TYR A CA 1
ATOM 737 C C . TYR A 1 94 ? 10.898 1.722 -29.786 1.00 53.41 94 TYR A C 1
ATOM 739 O O . TYR A 1 94 ? 9.739 1.360 -29.586 1.00 53.41 94 TYR A O 1
ATOM 747 N N . GLU A 1 95 ? 11.905 0.855 -29.943 1.00 53.12 95 GLU A N 1
ATOM 748 C CA . GLU A 1 95 ? 11.763 -0.614 -30.003 1.00 53.12 95 GLU A CA 1
ATOM 749 C C . GLU A 1 95 ? 11.340 -1.210 -28.638 1.00 53.12 95 GLU A C 1
ATOM 751 O O . GLU A 1 95 ? 10.538 -2.143 -28.549 1.00 53.12 95 GLU A O 1
ATOM 756 N N . ALA A 1 96 ? 11.778 -0.596 -27.531 1.00 51.72 96 ALA A N 1
ATOM 757 C CA . ALA A 1 96 ? 11.431 -1.018 -26.168 1.00 51.72 96 ALA A CA 1
ATOM 758 C C . ALA A 1 96 ? 9.964 -0.734 -25.758 1.00 51.72 96 ALA A C 1
ATOM 760 O O . ALA A 1 96 ? 9.514 -1.197 -24.701 1.00 51.72 96 ALA A O 1
ATOM 761 N N . ARG A 1 97 ? 9.214 0.035 -26.567 1.00 56.03 97 ARG A N 1
ATOM 762 C CA . ARG A 1 97 ? 7.778 0.337 -26.372 1.00 56.03 97 ARG A CA 1
ATOM 763 C C . ARG A 1 97 ? 6.865 -0.278 -27.434 1.00 56.03 97 ARG A C 1
ATOM 765 O O . ARG A 1 97 ? 5.644 -0.188 -27.293 1.00 56.03 97 ARG A O 1
ATOM 772 N N . THR A 1 98 ? 7.412 -0.912 -28.467 1.00 51.31 98 THR A N 1
ATOM 773 C CA . T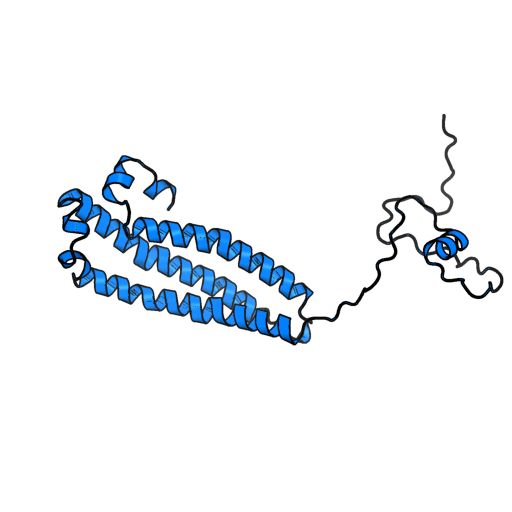HR A 1 98 ? 6.616 -1.620 -29.475 1.00 51.31 98 THR A CA 1
ATOM 774 C C . THR A 1 98 ? 6.007 -2.911 -28.919 1.00 51.31 98 THR A C 1
ATOM 776 O O . THR A 1 98 ? 6.633 -3.642 -28.149 1.00 51.31 98 THR A O 1
ATOM 779 N N . LEU A 1 99 ? 4.773 -3.226 -29.347 1.00 45.81 99 LEU A N 1
ATOM 780 C CA . LEU A 1 99 ? 4.025 -4.426 -28.928 1.00 45.81 99 LEU A CA 1
ATOM 781 C C . LEU A 1 99 ? 4.778 -5.747 -29.184 1.00 45.81 99 LEU A C 1
ATOM 783 O O . LEU A 1 99 ? 4.482 -6.745 -28.533 1.00 45.81 99 LEU A O 1
ATOM 787 N N . GLY A 1 100 ? 5.762 -5.749 -30.089 1.00 46.81 100 GLY A N 1
ATOM 788 C CA . GLY A 1 100 ? 6.622 -6.901 -30.368 1.00 46.81 100 GLY A CA 1
ATOM 789 C C . GLY A 1 100 ? 7.517 -7.321 -29.195 1.00 46.81 100 GLY A C 1
ATOM 790 O O . GLY A 1 100 ? 7.768 -8.512 -29.048 1.00 46.81 100 GLY A O 1
ATOM 791 N N . TYR A 1 101 ? 7.944 -6.391 -28.328 1.00 49.81 101 TYR A N 1
ATOM 792 C CA . TYR A 1 101 ? 8.748 -6.702 -27.134 1.00 49.81 101 TYR A CA 1
ATOM 793 C C . TYR A 1 101 ? 7.870 -7.033 -25.918 1.00 49.81 101 TYR A C 1
ATOM 795 O O . TYR A 1 101 ? 8.156 -7.959 -25.162 1.00 49.81 101 TYR A O 1
ATOM 803 N N . ILE A 1 102 ? 6.741 -6.334 -25.759 1.00 52.03 102 ILE A N 1
ATOM 804 C CA . ILE A 1 102 ? 5.757 -6.611 -24.694 1.00 52.03 102 ILE A CA 1
ATOM 805 C C . ILE A 1 102 ? 5.156 -8.019 -24.864 1.00 52.03 102 ILE A C 1
ATOM 807 O O . ILE A 1 102 ? 4.946 -8.719 -23.879 1.00 52.03 102 ILE A O 1
ATOM 811 N N . GLY A 1 103 ? 4.959 -8.471 -26.108 1.00 43.59 103 GLY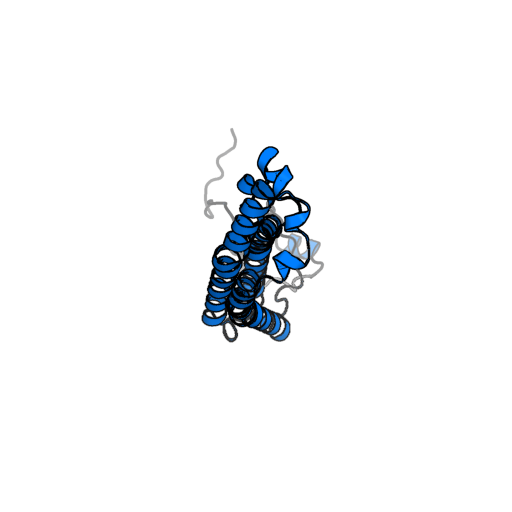 A N 1
ATOM 812 C CA . GLY A 1 103 ? 4.473 -9.815 -26.431 1.00 43.59 103 GLY A CA 1
ATOM 813 C C . GLY A 1 103 ? 5.519 -10.936 -26.377 1.00 43.59 103 GLY A C 1
ATOM 814 O O . GLY A 1 103 ? 5.168 -12.083 -26.658 1.00 43.59 103 GLY A O 1
ATOM 815 N N . GLN A 1 104 ? 6.789 -10.657 -26.045 1.00 53.78 104 GLN A N 1
ATOM 816 C CA . GLN A 1 104 ? 7.792 -11.718 -25.932 1.00 53.78 104 GLN A CA 1
ATOM 817 C C . GLN A 1 104 ? 7.479 -12.643 -24.741 1.00 53.78 104 GLN A C 1
ATOM 819 O O . GLN A 1 104 ? 7.163 -12.165 -23.648 1.00 53.78 104 GLN A O 1
ATOM 824 N N . PRO A 1 105 ? 7.620 -13.972 -24.901 1.00 53.44 105 PRO A N 1
ATOM 825 C CA . PRO A 1 105 ? 7.199 -14.956 -23.900 1.00 53.44 105 PRO A CA 1
ATOM 826 C C . PRO A 1 105 ? 7.894 -14.802 -22.535 1.00 53.44 105 PRO A C 1
ATOM 828 O O . PRO A 1 105 ? 7.331 -15.202 -21.519 1.00 53.44 105 PRO A O 1
ATOM 831 N N . GLY A 1 106 ? 9.074 -14.172 -22.478 1.00 55.62 106 GLY A N 1
ATOM 832 C CA . GLY A 1 106 ? 9.756 -13.849 -21.219 1.00 55.62 106 GLY A CA 1
ATOM 833 C C . GLY A 1 106 ? 9.021 -12.808 -20.363 1.00 55.62 106 GLY A C 1
ATOM 834 O O . GLY A 1 106 ? 8.986 -12.940 -19.140 1.00 55.62 106 GLY A O 1
ATOM 835 N N . ASN A 1 107 ? 8.365 -11.825 -20.989 1.00 59.84 107 ASN A N 1
ATOM 836 C CA . ASN A 1 107 ? 7.593 -10.802 -20.277 1.00 59.84 107 ASN A CA 1
ATOM 837 C C . ASN A 1 107 ? 6.276 -11.376 -19.737 1.00 59.84 107 ASN A C 1
ATOM 839 O O . ASN A 1 107 ? 5.926 -11.111 -18.589 1.00 59.84 107 ASN A O 1
ATOM 843 N N . ALA A 1 108 ? 5.618 -12.261 -20.493 1.00 63.03 108 ALA A N 1
ATOM 844 C CA . ALA A 1 108 ? 4.401 -12.945 -20.047 1.00 63.03 108 ALA A CA 1
ATOM 845 C C . ALA A 1 108 ? 4.629 -13.822 -18.798 1.00 63.03 108 ALA A C 1
ATOM 847 O O . ALA A 1 108 ? 3.771 -13.885 -17.918 1.00 63.03 108 ALA A O 1
ATOM 848 N N . ILE A 1 109 ? 5.794 -14.473 -18.678 1.00 66.69 109 ILE A N 1
ATOM 849 C CA . ILE A 1 109 ? 6.148 -15.271 -17.491 1.00 66.69 109 ILE A CA 1
ATOM 850 C C . ILE A 1 109 ? 6.350 -14.369 -16.266 1.00 66.69 109 ILE A C 1
ATOM 852 O O . ILE A 1 109 ? 5.886 -14.698 -15.174 1.00 66.69 109 ILE A O 1
ATOM 856 N N . LEU A 1 110 ? 7.004 -13.219 -16.438 1.00 68.44 110 LEU A N 1
ATOM 857 C CA . LEU A 1 110 ? 7.221 -12.252 -15.359 1.00 68.44 110 LEU A CA 1
ATOM 858 C C . LEU A 1 110 ? 5.916 -11.566 -14.920 1.00 68.44 110 LEU A C 1
ATOM 860 O O . LEU A 1 110 ? 5.729 -11.323 -13.726 1.00 68.44 110 LEU A O 1
ATOM 864 N N . GLU A 1 111 ? 4.991 -11.314 -15.848 1.00 72.38 111 GLU A N 1
ATOM 865 C CA . GLU A 1 111 ? 3.632 -10.850 -15.541 1.00 72.38 111 GLU A CA 1
ATOM 866 C C . GLU A 1 111 ? 2.835 -11.906 -14.767 1.00 72.38 111 GLU A C 1
ATOM 868 O O . GLU A 1 111 ? 2.215 -11.596 -13.750 1.00 72.38 111 GLU A O 1
ATOM 873 N N . TRP A 1 112 ? 2.909 -13.176 -15.168 1.00 78.81 112 TRP A N 1
ATOM 874 C CA . TRP A 1 112 ? 2.280 -14.270 -14.424 1.00 78.81 112 TRP A CA 1
ATOM 875 C C . TRP A 1 112 ? 2.883 -14.467 -13.034 1.00 78.81 112 TRP A C 1
ATOM 877 O O . TRP A 1 112 ? 2.162 -14.766 -12.082 1.00 78.81 112 TRP A O 1
ATOM 887 N N . MET A 1 113 ? 4.185 -14.234 -12.877 1.00 79.12 113 MET A N 1
ATOM 888 C CA . MET A 1 113 ? 4.862 -14.296 -11.581 1.00 79.12 113 MET A CA 1
ATOM 889 C C . MET A 1 113 ? 4.420 -13.179 -10.619 1.00 79.12 113 MET A C 1
ATOM 891 O O . MET A 1 113 ? 4.699 -13.247 -9.416 1.00 79.12 113 MET A O 1
ATOM 895 N N . ARG A 1 114 ? 3.687 -12.172 -11.117 1.00 81.94 1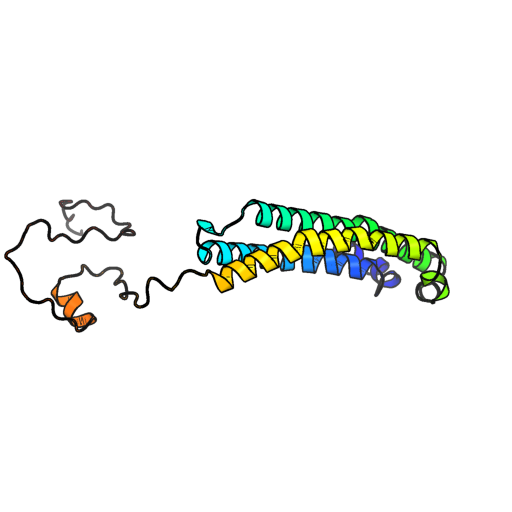14 ARG A N 1
ATOM 896 C CA . ARG A 1 114 ? 3.105 -11.097 -10.305 1.00 81.94 114 ARG A CA 1
ATOM 897 C C . ARG A 1 114 ? 1.837 -11.546 -9.586 1.00 81.94 114 ARG A C 1
ATOM 899 O O . ARG A 1 114 ? 1.650 -11.196 -8.423 1.00 81.94 114 ARG A O 1
ATOM 906 N N . MET A 1 115 ? 1.027 -12.386 -10.234 1.00 86.12 115 MET A N 1
ATOM 907 C CA . MET A 1 115 ? -0.253 -12.877 -9.708 1.00 86.12 115 MET A CA 1
ATOM 908 C C . MET A 1 115 ? -0.154 -13.468 -8.289 1.00 86.12 115 MET A C 1
ATOM 910 O O . MET A 1 115 ? -0.971 -13.097 -7.448 1.00 86.12 115 MET A O 1
ATOM 914 N N . PRO A 1 116 ? 0.835 -14.321 -7.945 1.00 88.62 116 PRO A N 1
ATOM 915 C CA . PRO A 1 116 ? 0.992 -14.816 -6.577 1.00 88.62 116 PRO A CA 1
ATOM 916 C C . PRO A 1 116 ? 1.193 -13.705 -5.537 1.00 88.62 116 PRO A C 1
ATOM 918 O O . PRO A 1 116 ? 0.596 -13.756 -4.462 1.00 88.62 116 PRO A O 1
ATOM 921 N N . GLY A 1 117 ? 1.998 -12.686 -5.855 1.00 86.19 117 GLY A N 1
ATOM 922 C CA . GLY A 1 117 ? 2.231 -11.544 -4.967 1.00 86.19 117 GLY A CA 1
ATOM 923 C C . GLY A 1 117 ? 0.977 -10.696 -4.779 1.00 86.19 117 GLY A C 1
ATOM 924 O O . GLY A 1 117 ? 0.646 -10.326 -3.651 1.00 86.19 117 GLY A O 1
ATOM 925 N N . ASP A 1 118 ? 0.242 -10.462 -5.867 1.00 88.06 118 ASP A N 1
ATOM 926 C CA . ASP A 1 118 ? -1.030 -9.736 -5.856 1.00 88.06 118 ASP A CA 1
ATOM 927 C C . ASP A 1 118 ? -2.092 -10.474 -5.023 1.00 88.06 118 ASP A C 1
ATOM 929 O O . ASP A 1 118 ? -2.794 -9.856 -4.218 1.00 88.06 118 ASP A O 1
ATOM 933 N N . VAL A 1 119 ? -2.155 -11.806 -5.127 1.00 91.25 119 VAL A N 1
ATOM 934 C CA . VAL A 1 119 ? -3.054 -12.642 -4.317 1.00 91.25 119 VAL A CA 1
ATOM 935 C C . VAL A 1 119 ? -2.691 -12.573 -2.834 1.00 91.25 119 VAL A C 1
ATOM 937 O O . VAL A 1 119 ? -3.581 -12.378 -2.008 1.00 91.25 119 VAL A O 1
ATOM 940 N N . VAL A 1 120 ? -1.409 -12.680 -2.468 1.00 91.69 120 VAL A N 1
ATOM 941 C CA . VAL A 1 120 ? -0.974 -12.561 -1.062 1.00 91.69 120 VAL A CA 1
ATOM 942 C C . VAL A 1 120 ? -1.305 -11.176 -0.504 1.00 91.69 120 VAL A C 1
ATOM 944 O O . VAL A 1 120 ? -1.828 -11.065 0.608 1.00 91.69 120 VAL A O 1
ATOM 947 N N . PHE A 1 121 ? -1.063 -10.123 -1.284 1.00 90.31 121 PHE A N 1
ATOM 948 C CA . PHE A 1 121 ? -1.359 -8.753 -0.882 1.00 90.31 121 PHE A CA 1
ATOM 949 C C . PHE A 1 121 ? -2.863 -8.525 -0.668 1.00 90.31 121 PHE A C 1
ATOM 951 O O . PHE A 1 121 ? -3.272 -7.984 0.362 1.00 90.31 121 PHE A O 1
ATOM 958 N N . LEU A 1 122 ? -3.701 -8.974 -1.606 1.00 91.31 122 LEU A N 1
ATOM 959 C CA . LEU A 1 122 ? -5.148 -8.771 -1.547 1.00 91.31 122 LEU A CA 1
ATOM 960 C C . LEU A 1 122 ? -5.811 -9.673 -0.497 1.00 91.31 122 LEU A C 1
ATOM 962 O O . LEU A 1 122 ? -6.541 -9.189 0.370 1.00 91.31 122 LEU A O 1
ATOM 966 N N . VAL A 1 123 ? -5.546 -10.979 -0.558 1.00 91.75 123 VAL A N 1
ATOM 967 C CA . VAL A 1 123 ? -6.229 -11.985 0.267 1.00 91.75 123 VAL A CA 1
ATOM 968 C C . VAL A 1 123 ? -5.669 -12.025 1.683 1.00 91.75 123 VAL A C 1
ATOM 970 O O . VAL A 1 123 ? -6.431 -12.125 2.640 1.00 91.75 123 VAL A O 1
ATOM 973 N N . GLY A 1 124 ? -4.349 -11.939 1.837 1.00 88.25 124 GLY A N 1
ATOM 974 C CA . GLY A 1 124 ? -3.704 -11.968 3.150 1.00 88.25 124 GLY A CA 1
ATOM 975 C C . GLY A 1 124 ? -3.607 -10.594 3.807 1.00 88.25 124 GLY A C 1
ATOM 976 O O . GLY A 1 124 ? -3.635 -10.493 5.031 1.00 88.25 124 GLY A O 1
ATOM 977 N N . GLY A 1 125 ? -3.464 -9.530 3.014 1.00 89.75 125 GLY A N 1
ATOM 978 C CA . GLY A 1 125 ? -3.234 -8.174 3.509 1.00 89.75 125 GLY A CA 1
ATOM 979 C C . GLY A 1 125 ? -4.516 -7.364 3.658 1.00 89.75 125 GLY A C 1
ATOM 980 O O . GLY A 1 125 ? -4.900 -6.989 4.769 1.00 89.75 125 GLY A O 1
ATOM 981 N N . VAL A 1 126 ? -5.181 -7.104 2.531 1.00 90.62 126 VAL A N 1
ATOM 982 C CA . VAL A 1 126 ? -6.333 -6.192 2.448 1.00 90.62 126 VAL A CA 1
ATOM 983 C C . VAL A 1 126 ? -7.602 -6.806 3.043 1.00 90.62 126 VAL A C 1
ATOM 985 O O . VAL A 1 126 ? -8.271 -6.139 3.831 1.00 90.62 126 VAL A O 1
ATOM 988 N N . LEU A 1 127 ? -7.935 -8.065 2.735 1.00 91.50 127 LEU A N 1
ATOM 989 C CA . LEU A 1 127 ? -9.167 -8.691 3.244 1.00 91.50 127 LEU A CA 1
ATOM 990 C C . LEU A 1 127 ? -9.244 -8.730 4.783 1.00 91.50 127 LEU A C 1
ATOM 992 O O . LEU A 1 127 ? -10.272 -8.307 5.320 1.00 91.50 127 LEU A O 1
ATOM 996 N N . PRO A 1 128 ? -8.203 -9.155 5.530 1.00 88.56 128 PRO A N 1
ATOM 997 C CA . PRO A 1 128 ? -8.264 -9.157 6.991 1.00 88.56 128 PRO A CA 1
ATOM 998 C C . PRO A 1 128 ? -8.354 -7.748 7.581 1.00 88.56 128 PRO A C 1
ATOM 1000 O O . PRO A 1 128 ? -9.021 -7.551 8.596 1.00 88.56 128 PRO A O 1
ATOM 1003 N N . PHE A 1 129 ? -7.730 -6.760 6.933 1.00 89.88 129 PHE A N 1
ATOM 1004 C CA . PHE A 1 129 ? -7.824 -5.361 7.344 1.00 89.88 129 PHE A CA 1
ATOM 1005 C C . PHE A 1 129 ? -9.240 -4.807 7.151 1.00 89.88 129 PHE A C 1
ATOM 1007 O O . PHE A 1 129 ? -9.805 -4.224 8.076 1.00 89.88 129 PHE A O 1
ATOM 1014 N N . VAL A 1 130 ? -9.853 -5.050 5.989 1.00 91.06 130 VAL A N 1
ATOM 1015 C CA . VAL A 1 130 ? -11.242 -4.649 5.710 1.00 91.06 130 VAL A CA 1
ATOM 1016 C C . VAL A 1 130 ? -12.210 -5.344 6.666 1.00 91.06 130 VAL A C 1
ATOM 1018 O O . VAL A 1 130 ? -13.140 -4.711 7.163 1.00 91.06 130 VAL A O 1
ATOM 1021 N N . TRP A 1 131 ? -11.973 -6.614 6.994 1.00 89.69 131 TRP A N 1
ATOM 1022 C CA . TRP A 1 131 ? -12.771 -7.337 7.983 1.00 89.69 131 TRP A CA 1
ATOM 1023 C C . TRP A 1 131 ? -12.675 -6.720 9.389 1.00 89.69 131 TRP A C 1
ATOM 1025 O O . TRP A 1 131 ? -13.689 -6.567 10.078 1.00 89.69 131 TRP A O 1
ATOM 1035 N N . LEU A 1 132 ? -11.4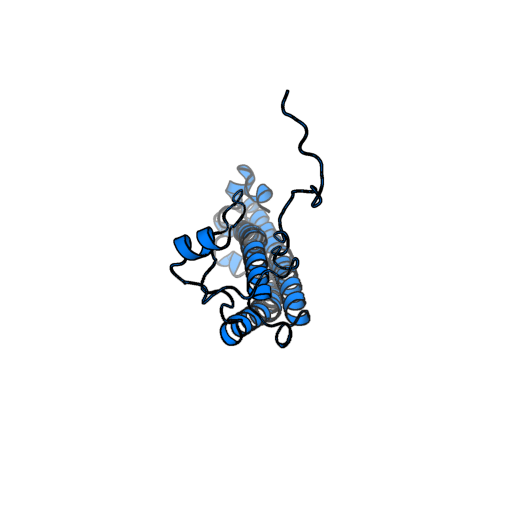71 -6.326 9.818 1.00 87.94 132 LEU A N 1
ATOM 1036 C CA . LEU A 1 132 ? -11.270 -5.613 11.084 1.00 87.94 132 LEU A CA 1
ATOM 1037 C C . LEU A 1 132 ? -11.975 -4.251 11.076 1.00 87.94 132 LEU A C 1
ATOM 1039 O O . LEU A 1 132 ? -12.667 -3.921 12.040 1.00 87.94 132 LEU A O 1
ATOM 1043 N N . ALA A 1 133 ? -11.873 -3.498 9.979 1.00 88.06 133 ALA A N 1
ATOM 1044 C CA . ALA A 1 133 ? -12.569 -2.223 9.812 1.00 88.06 133 ALA A CA 1
ATOM 1045 C C . ALA A 1 133 ? -14.091 -2.389 9.864 1.00 88.06 133 ALA A C 1
ATOM 1047 O O . ALA A 1 133 ? -14.763 -1.674 10.605 1.00 88.06 133 ALA A O 1
ATOM 1048 N N . TRP A 1 134 ? -14.632 -3.388 9.168 1.00 88.75 134 TRP A N 1
ATOM 1049 C CA . TRP A 1 134 ? -16.051 -3.730 9.224 1.00 88.75 134 TRP A CA 1
ATOM 1050 C C . TRP A 1 134 ? -16.504 -4.074 10.647 1.00 88.75 134 TRP A C 1
ATOM 1052 O O . TRP A 1 134 ? -17.543 -3.601 11.112 1.00 88.75 134 TRP A O 1
ATOM 1062 N N . THR A 1 135 ? -15.700 -4.852 11.371 1.00 85.81 135 THR A N 1
ATOM 1063 C CA . THR A 1 135 ? -15.982 -5.212 12.766 1.00 85.81 135 THR A CA 1
ATOM 1064 C C . THR A 1 135 ? -15.992 -3.977 13.669 1.00 85.81 135 THR A C 1
ATOM 1066 O O . THR A 1 135 ? -16.876 -3.870 14.520 1.00 85.81 135 THR A O 1
ATOM 1069 N N . GLY A 1 136 ? -15.076 -3.027 13.452 1.00 84.88 136 GLY A N 1
ATOM 1070 C CA . GLY A 1 136 ? -15.041 -1.747 14.164 1.00 84.88 136 GLY A CA 1
ATOM 1071 C C . GLY A 1 136 ? -16.225 -0.842 13.880 1.00 84.88 136 GLY A C 1
ATOM 1072 O O . GLY A 1 136 ? -16.781 -0.275 14.815 1.00 84.88 136 GLY A O 1
ATOM 1073 N N . VAL A 1 137 ? -16.686 -0.776 12.633 1.00 85.69 137 VAL A N 1
ATOM 1074 C CA . VAL A 1 137 ? -17.895 -0.016 12.283 1.00 85.69 137 VAL A CA 1
ATOM 1075 C C . VAL A 1 137 ? -19.148 -0.650 12.900 1.00 85.69 137 VAL A C 1
ATOM 1077 O O . VAL A 1 137 ? -20.030 0.057 13.379 1.00 85.69 137 VAL A O 1
ATOM 1080 N N . ARG A 1 138 ? -19.240 -1.986 12.924 1.00 85.19 138 ARG A N 1
ATOM 1081 C CA . ARG A 1 138 ? -20.428 -2.712 13.414 1.00 85.19 138 ARG A CA 1
ATOM 1082 C C . ARG A 1 138 ? -20.524 -2.792 14.937 1.00 85.19 138 ARG A C 1
ATOM 1084 O O . ARG A 1 138 ? -21.629 -2.773 15.468 1.00 85.19 138 ARG A O 1
ATOM 1091 N N . HIS A 1 139 ? -19.393 -2.925 15.626 1.00 82.62 139 HIS A N 1
ATOM 1092 C CA . HIS A 1 139 ? -19.335 -3.153 17.075 1.00 82.62 139 HIS A CA 1
ATOM 1093 C C . HIS A 1 139 ? -18.625 -2.030 17.833 1.00 82.62 139 HIS A C 1
ATOM 1095 O O . HIS A 1 139 ? -18.202 -2.249 18.969 1.00 82.62 139 HIS A O 1
ATOM 1101 N N . GLY A 1 140 ? -18.465 -0.861 17.211 1.00 77.62 140 GLY A N 1
ATOM 1102 C CA . GLY A 1 140 ? -17.790 0.278 17.814 1.00 77.62 140 GLY A CA 1
ATOM 1103 C C . GLY A 1 140 ? -18.410 0.679 19.150 1.00 77.62 140 GLY A C 1
ATOM 1104 O O . GLY A 1 140 ? -19.631 0.638 19.330 1.00 77.62 140 GLY A O 1
ATOM 1105 N N . LEU A 1 141 ? -17.554 1.037 20.104 1.00 74.06 141 LEU A N 1
ATOM 1106 C CA . LEU A 1 141 ? -17.978 1.565 21.395 1.00 74.06 141 LEU A CA 1
ATOM 1107 C C . LEU A 1 141 ? -18.818 2.834 21.191 1.00 74.06 141 LEU A C 1
ATOM 1109 O O . LEU A 1 141 ? -18.480 3.701 20.386 1.00 74.06 141 LEU A O 1
ATOM 1113 N N . LYS A 1 142 ? -19.924 2.941 21.933 1.00 68.00 142 LYS A N 1
ATOM 1114 C CA . LYS A 1 142 ? -20.713 4.177 21.992 1.00 68.00 142 LYS A CA 1
ATOM 1115 C C . LYS A 1 142 ? -19.919 5.234 22.759 1.00 68.00 142 LYS A C 1
ATOM 1117 O O . LYS A 1 142 ? -19.186 4.888 23.681 1.00 68.00 142 LYS A O 1
ATOM 1122 N N . ALA A 1 143 ? -20.071 6.502 22.384 1.00 68.19 143 ALA A N 1
ATOM 1123 C CA . ALA A 1 143 ? -19.416 7.606 23.077 1.00 68.19 143 ALA A CA 1
ATOM 1124 C C . ALA A 1 143 ? -19.801 7.599 24.566 1.00 68.19 143 ALA A C 1
ATOM 1126 O O . ALA A 1 143 ? -20.972 7.748 24.908 1.00 68.19 143 ALA A O 1
ATOM 1127 N N . THR A 1 144 ? -18.816 7.385 25.439 1.00 65.06 144 THR A N 1
ATOM 1128 C CA . THR A 1 144 ? -19.028 7.329 26.894 1.00 65.06 144 THR A CA 1
ATOM 1129 C C . THR A 1 144 ? -19.140 8.726 27.511 1.00 65.06 144 THR A C 1
ATOM 1131 O O . THR A 1 144 ? -19.796 8.886 28.532 1.00 65.06 144 THR A O 1
ATOM 1134 N N . VAL A 1 145 ? -18.542 9.749 26.888 1.00 59.62 145 VAL A N 1
ATOM 1135 C CA . VAL A 1 145 ? -18.545 11.135 27.381 1.00 59.62 145 VAL A CA 1
ATOM 1136 C C . VAL A 1 145 ? -19.153 12.034 26.308 1.00 59.62 145 VAL A C 1
ATOM 1138 O O . VAL A 1 145 ? -18.579 12.191 25.234 1.00 59.62 145 VAL A O 1
ATOM 1141 N N . THR A 1 146 ? -20.335 12.585 26.587 1.00 62.16 146 THR A N 1
ATOM 1142 C CA . THR A 1 146 ? -21.054 13.501 25.672 1.00 62.16 146 THR A CA 1
ATOM 1143 C C . THR A 1 146 ? -20.828 14.968 26.055 1.00 62.16 146 THR A C 1
ATOM 1145 O O . THR A 1 146 ? -20.999 15.864 25.236 1.00 62.16 146 THR A O 1
ATOM 1148 N N . THR A 1 147 ? -20.381 15.211 27.286 1.00 59.78 147 THR A N 1
ATOM 1149 C CA . THR A 1 147 ? -20.094 16.528 27.853 1.00 59.78 147 THR A CA 1
ATOM 1150 C C . THR A 1 147 ? -18.765 16.438 28.592 1.00 59.78 147 THR A C 1
ATOM 1152 O O . THR A 1 147 ? -18.652 15.683 29.556 1.00 59.78 147 THR A O 1
ATOM 1155 N N . MET A 1 148 ? -17.747 17.158 28.123 1.00 59.31 148 MET A N 1
ATOM 1156 C CA . MET A 1 148 ? -16.557 17.403 28.935 1.00 59.31 148 MET A CA 1
ATOM 1157 C C . MET A 1 148 ? -16.804 18.683 29.717 1.00 59.31 148 MET A C 1
ATOM 1159 O O . MET A 1 148 ? -17.086 19.720 29.116 1.00 59.31 148 MET A O 1
ATOM 1163 N N . GLU A 1 149 ? -16.737 18.599 31.041 1.00 62.09 149 GLU A N 1
ATOM 1164 C CA . GLU A 1 149 ? -16.710 19.795 31.871 1.00 62.09 149 GLU A CA 1
ATOM 1165 C C . GLU A 1 149 ? -15.424 20.554 31.517 1.00 62.09 149 GLU A C 1
ATOM 1167 O O . GLU A 1 149 ? -14.360 19.931 31.446 1.00 62.09 149 GLU A O 1
ATOM 1172 N N . PRO A 1 150 ? -15.497 21.846 31.159 1.00 62.41 150 PRO A N 1
ATOM 1173 C CA . PRO A 1 150 ? -14.317 22.576 30.730 1.00 62.41 150 PRO A CA 1
ATOM 1174 C C . PRO A 1 150 ? -13.338 22.676 31.902 1.00 62.41 150 PRO A C 1
ATOM 1176 O O . PRO A 1 150 ? -13.528 23.476 32.809 1.00 62.41 150 PRO A O 1
ATOM 1179 N N . GLU A 1 151 ? -12.293 21.854 31.890 1.00 59.53 151 GLU A N 1
ATOM 1180 C CA . GLU A 1 151 ? -11.316 21.770 32.975 1.00 59.53 151 GLU A CA 1
ATOM 1181 C C . GLU A 1 151 ? -10.679 23.154 33.186 1.00 59.53 151 GLU A C 1
ATOM 1183 O O . GLU A 1 151 ? -10.043 23.717 32.287 1.00 59.53 151 GLU A O 1
ATOM 1188 N N . THR A 1 152 ? -10.921 23.769 34.345 1.00 58.50 152 THR A N 1
ATOM 1189 C CA . THR A 1 152 ? -10.264 25.026 34.712 1.00 58.50 152 THR A CA 1
ATOM 1190 C C . THR A 1 152 ? -8.862 24.709 35.181 1.00 58.50 152 THR A C 1
ATOM 1192 O O . THR A 1 152 ? -8.623 24.407 36.347 1.00 58.50 152 THR A O 1
ATOM 1195 N N . LEU A 1 153 ? -7.910 24.789 34.260 1.00 58.47 153 LEU A N 1
ATOM 1196 C CA . LEU A 1 153 ? -6.507 24.767 34.632 1.00 58.47 153 LEU A CA 1
ATOM 1197 C C . LEU A 1 153 ? -6.234 26.006 35.508 1.00 58.47 153 LEU A C 1
ATOM 1199 O O . LEU A 1 153 ? -6.486 27.130 35.074 1.00 58.47 153 LEU A O 1
ATOM 1203 N N . TYR A 1 154 ? -5.733 25.782 36.728 1.00 53.81 154 TYR A N 1
ATOM 1204 C CA . TYR A 1 154 ? -5.335 26.795 37.726 1.00 53.81 154 TYR A CA 1
ATOM 1205 C C . TYR A 1 154 ? -6.437 27.463 38.571 1.00 53.81 154 TYR A C 1
ATOM 1207 O O . TYR A 1 154 ? -6.147 28.451 39.244 1.00 53.81 154 TYR A O 1
ATOM 1215 N N . VAL A 1 155 ? -7.662 26.929 38.613 1.00 60.19 155 VAL A N 1
ATOM 1216 C CA . VAL A 1 155 ? -8.691 27.398 39.563 1.00 60.19 155 VAL A CA 1
ATOM 1217 C C . VAL A 1 155 ? -8.962 26.302 40.587 1.00 60.19 155 VAL A C 1
ATOM 1219 O O . VAL A 1 155 ? -9.292 25.180 40.215 1.00 60.19 155 VAL A O 1
ATOM 1222 N N . ILE A 1 156 ? -8.812 26.621 41.874 1.00 59.03 156 ILE A N 1
ATOM 1223 C CA . ILE A 1 156 ? -9.276 25.756 42.964 1.00 59.03 156 ILE A CA 1
ATOM 1224 C C . ILE A 1 156 ? -10.806 25.784 42.909 1.00 59.03 156 ILE A C 1
ATOM 1226 O O . ILE A 1 156 ? -11.418 26.834 43.106 1.00 59.03 156 ILE A O 1
ATOM 1230 N N . GLU A 1 157 ? -11.423 24.657 42.559 1.00 54.53 157 GLU A N 1
ATOM 1231 C CA . GLU A 1 157 ? -12.876 24.553 42.446 1.00 54.53 157 GLU A CA 1
ATOM 1232 C C . GLU A 1 157 ? -13.511 24.647 43.840 1.00 54.53 157 GLU A C 1
ATOM 1234 O O . GLU A 1 157 ? -13.401 23.740 44.660 1.00 54.53 157 GLU A O 1
ATOM 1239 N N . HIS A 1 158 ? -14.181 25.764 44.121 1.00 59.53 158 HIS A N 1
ATOM 1240 C CA . HIS A 1 158 ? -15.121 25.868 45.235 1.00 59.53 158 HIS A CA 1
ATOM 1241 C C . HIS A 1 158 ? -16.507 25.420 44.753 1.00 59.53 158 HIS A C 1
ATOM 1243 O O . HIS A 1 158 ? -16.876 25.717 43.619 1.00 59.53 158 HIS A O 1
ATOM 1249 N N . ALA A 1 159 ? -17.293 24.745 45.601 1.00 57.94 159 ALA A N 1
ATOM 1250 C CA . ALA A 1 159 ? -18.608 24.191 45.236 1.00 57.94 159 ALA A CA 1
ATOM 1251 C C . ALA A 1 159 ? -19.525 25.209 44.519 1.00 57.94 159 ALA A C 1
ATOM 1253 O O . ALA A 1 159 ? -20.138 24.891 43.507 1.00 57.94 159 ALA A O 1
ATOM 1254 N N . GLN A 1 160 ? -19.508 26.474 44.951 1.00 57.78 160 GLN A N 1
ATOM 1255 C CA . GLN A 1 160 ? -20.265 27.569 44.324 1.00 57.78 160 GLN A CA 1
ATOM 1256 C C . GLN A 1 160 ? -19.786 27.931 42.905 1.00 57.78 160 GLN A C 1
ATOM 1258 O O . GLN A 1 160 ? -20.590 28.302 42.056 1.00 57.78 160 GLN A O 1
ATOM 1263 N N . ALA A 1 161 ? -18.491 27.783 42.603 1.00 56.59 161 ALA A N 1
ATOM 1264 C CA . ALA A 1 161 ? -17.942 28.057 41.272 1.00 56.59 161 ALA A CA 1
ATOM 1265 C C . ALA A 1 161 ? -18.359 26.998 40.233 1.00 56.59 161 ALA A C 1
ATOM 1267 O O . ALA A 1 161 ? -18.392 27.282 39.033 1.00 56.59 161 ALA A O 1
ATOM 1268 N N . ARG A 1 162 ? -18.692 25.783 40.689 1.00 56.31 162 ARG A N 1
ATOM 1269 C CA . ARG A 1 162 ? -19.230 24.702 39.854 1.00 56.31 162 ARG A CA 1
ATOM 1270 C C . ARG A 1 162 ? -20.696 24.950 39.486 1.00 56.31 162 ARG A C 1
ATOM 1272 O O . ARG A 1 162 ? -21.073 24.774 38.323 1.00 56.31 162 ARG A O 1
ATOM 1279 N N . GLU A 1 163 ? -21.492 25.413 40.449 1.00 59.91 163 GLU A N 1
ATOM 1280 C CA . GLU A 1 163 ? -22.905 25.771 40.256 1.00 59.91 163 GLU A CA 1
ATOM 1281 C C . GLU A 1 163 ? -23.064 26.948 39.280 1.00 59.91 163 GLU A C 1
ATOM 1283 O O . GLU A 1 163 ? -23.826 26.850 38.314 1.00 59.91 163 GLU A O 1
ATOM 1288 N N . ASP A 1 164 ? -22.270 28.013 39.448 1.00 59.59 164 ASP A N 1
ATOM 1289 C CA . ASP A 1 164 ? -22.293 29.203 38.578 1.00 59.59 164 ASP A CA 1
ATOM 1290 C C . ASP A 1 164 ? -21.920 28.894 37.116 1.00 59.59 164 ASP A C 1
ATOM 1292 O O . ASP A 1 164 ? -22.342 29.590 36.188 1.00 59.59 164 ASP A O 1
ATOM 1296 N N . ARG A 1 165 ? -21.124 27.843 36.887 1.00 58.47 165 ARG A N 1
ATOM 1297 C CA . ARG A 1 165 ? -20.595 27.495 35.561 1.00 58.47 165 ARG A CA 1
ATOM 1298 C C . ARG A 1 165 ? -21.461 26.504 34.795 1.00 58.47 165 ARG A C 1
ATOM 1300 O O . ARG A 1 165 ? -21.527 26.570 33.567 1.00 58.47 165 ARG A O 1
ATOM 1307 N N . THR A 1 166 ? -22.086 25.570 35.504 1.00 59.75 166 THR A N 1
ATOM 1308 C CA . THR A 1 166 ? -22.916 24.514 34.905 1.00 59.75 166 THR A CA 1
ATOM 1309 C C . THR A 1 166 ? -24.407 24.841 34.945 1.00 59.75 166 THR A C 1
ATOM 1311 O O . THR A 1 166 ? -25.174 24.261 34.174 1.00 59.75 166 THR A O 1
ATOM 1314 N N . GLY A 1 167 ? -24.825 25.778 35.805 1.00 56.47 167 GLY A N 1
ATOM 1315 C CA . GLY A 1 167 ? -26.230 26.122 36.034 1.00 56.47 167 GLY A CA 1
ATOM 1316 C C . GLY A 1 167 ? -27.022 25.026 36.757 1.00 56.47 167 GLY A C 1
ATOM 1317 O O . GLY A 1 167 ? -28.251 25.088 36.798 1.00 56.47 167 GLY A O 1
ATOM 1318 N N . LEU A 1 168 ? -26.339 24.012 37.295 1.00 59.25 168 LEU A N 1
ATOM 1319 C CA . LEU A 1 168 ? -26.912 22.947 38.111 1.00 59.25 168 LEU A CA 1
ATOM 1320 C C . LEU A 1 168 ? -26.694 23.315 39.582 1.00 59.25 168 LEU A C 1
ATOM 1322 O O . LEU A 1 168 ? -25.558 23.491 40.001 1.00 59.25 168 LEU A O 1
ATOM 1326 N N . VAL A 1 169 ? -27.781 23.464 40.340 1.00 55.53 169 VAL A N 1
ATOM 1327 C CA . VAL A 1 169 ? -27.736 23.762 41.781 1.00 55.53 169 VAL A CA 1
ATOM 1328 C C . VAL A 1 169 ? -27.638 22.443 42.539 1.00 55.53 169 VAL A C 1
ATOM 1330 O O . VAL A 1 169 ? -28.519 21.588 42.374 1.00 55.53 169 VAL A O 1
ATOM 1333 N N . ASP A 1 170 ? -26.608 22.270 43.366 1.00 54.72 170 ASP A N 1
ATOM 1334 C CA . ASP A 1 170 ? -26.530 21.131 44.271 1.00 54.72 170 ASP A CA 1
ATOM 1335 C C . ASP A 1 170 ? -27.581 21.313 45.376 1.00 54.72 170 ASP A C 1
ATOM 1337 O O . ASP A 1 170 ? -27.675 22.330 46.069 1.00 54.72 170 ASP A O 1
ATOM 1341 N N . VAL A 1 171 ? -28.449 20.314 45.530 1.00 43.91 171 VAL A N 1
ATOM 1342 C CA . VAL A 1 171 ? -29.526 20.356 46.520 1.00 43.91 171 VAL A CA 1
ATOM 1343 C C . VAL A 1 171 ? -28.952 20.049 47.909 1.00 43.91 171 VAL A C 1
ATOM 1345 O O . VAL A 1 171 ? -28.948 18.903 48.339 1.00 43.91 171 VAL A O 1
ATOM 1348 N N . ALA A 1 172 ? -28.555 21.125 48.593 1.00 40.44 172 ALA A N 1
ATOM 1349 C CA . ALA A 1 172 ? -28.326 21.321 50.032 1.00 40.44 172 ALA A CA 1
ATOM 1350 C C . ALA A 1 172 ? -27.211 20.514 50.752 1.00 40.44 172 ALA A C 1
ATOM 1352 O O . ALA A 1 172 ? -27.036 19.318 50.530 1.00 40.44 172 ALA A O 1
ATOM 1353 N N . PRO A 1 173 ? -26.505 21.151 51.715 1.00 41.34 173 PRO A N 1
ATOM 1354 C CA . PRO A 1 173 ? -25.352 20.575 52.390 1.00 41.34 173 PRO A CA 1
ATOM 1355 C C . PRO A 1 173 ? -25.783 19.765 53.618 1.00 41.34 173 PRO A C 1
ATOM 1357 O O . PRO A 1 173 ? -26.394 20.293 54.552 1.00 41.34 173 PRO A O 1
ATOM 1360 N N . THR A 1 174 ? -25.422 18.487 53.678 1.00 36.28 174 THR A N 1
ATOM 1361 C CA . THR A 1 174 ? -25.276 17.813 54.973 1.00 36.28 174 THR A CA 1
ATOM 1362 C C . THR A 1 174 ? -23.961 18.266 55.597 1.00 36.28 174 THR A C 1
ATOM 1364 O O . THR A 1 174 ? -22.938 18.276 54.926 1.00 36.28 174 THR A O 1
ATOM 1367 N N . ALA A 1 175 ? -24.032 18.708 56.855 1.00 37.72 175 ALA A N 1
ATOM 1368 C CA . ALA A 1 175 ? -22.932 19.252 57.648 1.00 37.72 175 ALA A CA 1
ATOM 1369 C C . ALA A 1 175 ? -21.587 18.556 57.377 1.00 37.72 175 ALA A C 1
ATOM 1371 O O . ALA A 1 175 ? -21.516 17.330 57.413 1.00 37.72 175 ALA A O 1
ATOM 1372 N N . GLY A 1 176 ? -20.565 19.380 57.117 1.00 45.12 176 GLY A N 1
ATOM 1373 C CA . GLY A 1 176 ? -19.277 18.994 56.550 1.00 45.12 176 GLY A CA 1
ATOM 1374 C C . GLY A 1 176 ? -18.667 17.731 57.145 1.00 45.12 176 GLY A C 1
ATOM 1375 O O . GLY A 1 176 ? -18.365 17.667 58.339 1.00 45.12 176 GLY A O 1
ATOM 1376 N N . ASP A 1 177 ? -18.448 16.764 56.262 1.00 35.09 177 ASP A N 1
ATOM 1377 C CA . ASP A 1 177 ? -17.500 15.683 56.470 1.00 35.09 177 ASP A CA 1
ATOM 1378 C C . ASP A 1 177 ? -16.124 16.204 56.008 1.00 35.09 177 ASP A C 1
ATOM 1380 O O . ASP A 1 177 ? -16.011 16.688 54.880 1.00 35.09 177 ASP A O 1
ATOM 1384 N N . PRO A 1 178 ? -15.058 16.159 56.829 1.00 43.53 178 PRO A N 1
ATOM 1385 C CA . PRO A 1 178 ? -13.702 16.529 56.404 1.00 43.53 178 PRO A CA 1
ATOM 1386 C C . PRO A 1 178 ? -13.158 15.689 55.230 1.00 43.53 178 PRO A C 1
ATOM 1388 O O . PRO A 1 178 ? -12.037 15.919 54.788 1.00 43.53 178 PRO A O 1
ATOM 1391 N N . SER A 1 179 ? -13.935 14.735 54.707 1.00 43.78 179 SER A N 1
ATOM 1392 C CA . SER A 1 179 ? -13.688 14.040 53.444 1.00 43.78 179 SER A CA 1
ATOM 1393 C C . SER A 1 179 ? -14.123 14.797 52.177 1.00 43.78 179 SER A C 1
ATOM 1395 O O . SER A 1 179 ? -13.940 14.253 51.091 1.00 43.78 179 SER A O 1
ATOM 1397 N N . ASP A 1 180 ? -14.690 16.007 52.277 1.00 43.59 180 ASP A N 1
ATOM 1398 C CA . ASP A 1 180 ? -15.100 16.843 51.124 1.00 43.59 180 ASP A CA 1
ATOM 1399 C C . ASP A 1 180 ? -13.925 17.521 50.379 1.00 43.59 180 ASP A C 1
ATOM 1401 O O . ASP A 1 180 ? -14.120 18.393 49.529 1.00 43.59 180 ASP A O 1
ATOM 1405 N N . GLU A 1 181 ? -12.680 17.110 50.643 1.00 49.00 181 GLU A N 1
ATOM 1406 C CA . GLU A 1 181 ? -11.572 17.385 49.728 1.00 49.00 181 GLU A CA 1
ATOM 1407 C C . GLU A 1 181 ? -11.749 16.536 48.463 1.00 49.00 181 GLU A C 1
ATOM 1409 O O . GLU A 1 181 ? -11.494 15.328 48.444 1.00 49.00 181 GLU A O 1
ATOM 1414 N N . LEU A 1 182 ? -12.199 17.181 47.382 1.00 51.28 182 LEU A N 1
ATOM 1415 C CA . LEU A 1 182 ? -12.218 16.583 46.050 1.00 51.28 182 LEU A CA 1
ATOM 1416 C C . LEU A 1 182 ? -10.837 15.978 45.745 1.00 51.28 182 LEU A C 1
ATOM 1418 O O . LEU A 1 182 ? -9.817 16.644 45.955 1.00 51.28 182 LEU A O 1
ATOM 1422 N N . PRO A 1 183 ? -10.773 14.727 45.249 1.00 52.69 183 PRO A N 1
ATOM 1423 C CA . PRO A 1 183 ? -9.502 14.071 44.993 1.00 52.69 183 PRO A CA 1
ATOM 1424 C C . PRO A 1 183 ? -8.674 14.920 44.018 1.00 52.69 183 PRO A C 1
ATOM 1426 O O . PRO A 1 183 ? -9.234 15.442 43.048 1.00 52.69 183 PRO A O 1
ATOM 1429 N N . PRO A 1 184 ? -7.353 15.058 44.243 1.00 55.12 184 PRO A N 1
ATOM 1430 C CA . PRO A 1 184 ? -6.503 15.876 43.391 1.00 55.12 184 PRO A CA 1
ATOM 1431 C C . PRO A 1 184 ? -6.653 15.422 41.942 1.00 55.12 184 PRO A C 1
ATOM 1433 O O . PRO A 1 184 ? -6.746 14.218 41.662 1.00 55.12 184 PRO A O 1
ATOM 1436 N N . SER A 1 185 ? -6.713 16.389 41.021 1.00 52.16 185 SER A N 1
ATOM 1437 C CA . SER A 1 185 ? -6.919 16.085 39.610 1.00 52.16 185 SER A CA 1
ATOM 1438 C C . SER A 1 185 ? -5.892 15.046 39.164 1.00 52.16 185 SER A C 1
ATOM 1440 O O . SER A 1 185 ? -4.721 15.074 39.552 1.00 52.16 185 SER A O 1
ATOM 1442 N N . ARG A 1 186 ? -6.322 14.086 38.341 1.00 53.88 186 ARG A N 1
ATOM 1443 C CA . ARG A 1 186 ? -5.481 12.951 37.917 1.00 53.88 186 ARG A CA 1
ATOM 1444 C C . ARG A 1 186 ? -4.209 13.379 37.164 1.00 53.88 186 ARG A C 1
ATOM 1446 O O . ARG A 1 186 ? -3.344 12.546 36.905 1.00 53.88 186 ARG A O 1
ATOM 1453 N N . TYR A 1 187 ? -4.133 14.659 36.803 1.00 50.00 187 TYR A N 1
ATOM 1454 C CA . TYR A 1 187 ? -3.056 15.319 36.079 1.00 50.00 187 TYR A CA 1
ATOM 1455 C C . TYR A 1 187 ? -2.460 16.511 36.844 1.00 50.00 187 TYR A C 1
ATOM 1457 O O . TYR A 1 187 ? -1.689 17.270 36.257 1.00 50.00 187 TYR A O 1
ATOM 1465 N N . ALA A 1 188 ? -2.777 16.684 38.133 1.00 51.84 188 ALA A N 1
ATOM 1466 C CA . ALA A 1 188 ? -2.129 17.678 38.974 1.00 51.84 188 ALA A CA 1
ATOM 1467 C C . ALA A 1 188 ? -0.628 17.359 39.027 1.00 51.84 188 ALA A C 1
ATOM 1469 O O . ALA A 1 188 ? -0.188 16.415 39.679 1.00 51.84 188 ALA A O 1
ATOM 1470 N N . SER A 1 189 ? 0.177 18.139 38.305 1.00 53.16 189 SER A N 1
ATOM 1471 C CA . SER A 1 189 ? 1.640 18.081 38.380 1.00 53.16 189 SER A CA 1
ATOM 1472 C C . SER A 1 189 ? 2.179 18.685 39.678 1.00 53.16 189 SER A C 1
ATOM 1474 O O . SER A 1 189 ? 3.392 18.723 39.883 1.00 53.16 189 SER A O 1
ATOM 1476 N N . ASP A 1 190 ? 1.287 19.201 40.524 1.00 54.78 190 ASP A N 1
ATOM 1477 C CA . ASP A 1 190 ? 1.627 19.803 41.796 1.00 54.78 190 ASP A CA 1
ATOM 1478 C C . ASP A 1 190 ? 1.961 18.704 42.811 1.00 54.78 190 ASP A C 1
ATOM 1480 O O . ASP A 1 190 ? 1.131 17.861 43.142 1.00 54.78 190 ASP A O 1
ATOM 1484 N N . ARG A 1 191 ? 3.219 18.672 43.258 1.00 52.75 191 ARG A N 1
ATOM 1485 C CA . ARG A 1 191 ? 3.701 17.721 44.273 1.00 52.75 191 ARG A CA 1
ATOM 1486 C C . ARG A 1 191 ? 3.420 18.189 45.701 1.00 52.75 191 ARG A C 1
ATOM 1488 O O . ARG A 1 191 ? 3.810 17.482 46.631 1.00 52.75 191 ARG A O 1
ATOM 1495 N N . ARG A 1 192 ? 2.813 19.365 45.879 1.00 54.91 192 ARG A N 1
ATOM 1496 C CA . ARG A 1 192 ? 2.521 19.924 47.200 1.00 54.91 192 ARG A CA 1
ATOM 1497 C C . ARG A 1 192 ? 1.521 19.037 47.935 1.00 54.91 192 ARG A C 1
ATOM 1499 O O . ARG A 1 192 ? 0.460 18.710 47.405 1.00 54.91 192 ARG A O 1
ATOM 1506 N N . GLN A 1 193 ? 1.892 18.613 49.139 1.00 50.53 193 GLN A N 1
ATOM 1507 C CA . GLN A 1 193 ? 1.004 17.853 50.016 1.00 50.53 193 GLN A CA 1
ATOM 1508 C C . GLN A 1 193 ? 0.134 18.818 50.832 1.00 50.53 193 GLN A C 1
ATOM 1510 O O . GLN A 1 193 ? 0.587 19.927 51.136 1.00 50.53 193 GLN A O 1
ATOM 1515 N N . PRO A 1 194 ? -1.094 18.422 51.216 1.00 42.56 194 PRO A N 1
ATOM 1516 C CA . PRO A 1 194 ? -1.915 19.216 52.124 1.00 42.56 194 PRO A CA 1
ATOM 1517 C C . PRO A 1 194 ? -1.142 19.464 53.429 1.00 42.56 194 PRO A C 1
ATOM 1519 O O . PRO A 1 194 ? -0.895 18.533 54.194 1.00 42.56 194 PRO A O 1
ATOM 1522 N N . GLY A 1 195 ? -0.700 20.707 53.652 1.00 52.25 195 GLY A N 1
ATOM 1523 C CA . GLY A 1 195 ? 0.085 21.106 54.827 1.00 52.25 195 GLY A CA 1
ATOM 1524 C C . GLY A 1 195 ? 1.495 21.640 54.554 1.00 52.25 195 GLY A C 1
ATOM 1525 O O . GLY A 1 195 ? 2.167 22.017 55.515 1.00 52.25 195 GLY A O 1
ATOM 1526 N N . ASP A 1 196 ? 1.947 21.715 53.297 1.00 55.91 196 ASP A N 1
ATOM 1527 C CA . ASP A 1 196 ? 3.206 22.406 52.993 1.00 55.91 196 ASP A CA 1
ATOM 1528 C C . ASP A 1 196 ? 3.103 23.897 53.378 1.00 55.91 196 ASP A C 1
ATOM 1530 O O . ASP A 1 196 ? 2.147 24.574 52.979 1.00 55.91 196 ASP A O 1
ATOM 1534 N N . PRO A 1 197 ? 4.054 24.433 54.167 1.00 53.22 197 PRO A N 1
ATOM 1535 C CA . PRO A 1 197 ? 4.041 25.836 54.544 1.00 53.22 197 PRO A CA 1
ATOM 1536 C C . PRO A 1 197 ? 4.176 26.708 53.293 1.00 53.22 197 PRO A C 1
ATOM 1538 O O . PRO A 1 197 ? 5.069 26.512 52.471 1.00 53.22 197 PRO A O 1
ATOM 1541 N N . MET A 1 198 ? 3.288 27.694 53.165 1.00 56.25 198 MET A N 1
ATOM 1542 C CA . MET A 1 198 ? 3.415 28.753 52.168 1.00 56.25 198 MET A CA 1
ATOM 1543 C C . MET A 1 198 ? 4.665 29.562 52.528 1.00 56.25 198 MET A C 1
ATOM 1545 O O . MET A 1 198 ? 4.632 30.344 53.480 1.00 56.25 198 MET A O 1
ATOM 1549 N N . GLU A 1 199 ? 5.782 29.336 51.832 1.00 48.84 199 GLU A N 1
ATOM 1550 C CA . GLU A 1 199 ? 6.947 30.208 51.978 1.00 48.84 199 GLU A CA 1
ATOM 1551 C C . GLU A 1 199 ? 6.507 31.652 51.686 1.00 48.84 199 GLU A C 1
ATOM 1553 O O . GLU A 1 199 ? 5.852 31.894 50.667 1.00 48.84 199 GLU A O 1
ATOM 1558 N N . PRO A 1 200 ? 6.801 32.615 52.577 1.00 48.56 200 PRO A N 1
ATOM 1559 C CA . PRO A 1 200 ? 6.516 34.009 52.297 1.00 48.56 200 PRO A CA 1
ATOM 1560 C C . PRO A 1 200 ? 7.389 34.452 51.121 1.00 48.56 200 PRO A C 1
ATOM 1562 O O . PRO A 1 200 ? 8.614 34.344 51.178 1.00 48.56 200 PRO A O 1
ATOM 1565 N N . GLU A 1 201 ? 6.739 34.933 50.059 1.00 48.44 201 GLU A N 1
ATOM 1566 C CA . GLU A 1 201 ? 7.399 35.587 48.931 1.00 48.44 201 GLU A CA 1
ATOM 1567 C C . GLU A 1 201 ? 8.326 36.696 49.452 1.00 48.44 201 GLU A C 1
ATOM 1569 O O . GLU A 1 201 ? 7.906 37.559 50.230 1.00 48.44 201 GLU A O 1
ATOM 1574 N N . ALA A 1 202 ? 9.595 36.631 49.044 1.00 37.59 202 ALA A N 1
ATOM 1575 C CA . ALA A 1 202 ? 10.591 37.680 49.234 1.00 37.59 202 ALA A CA 1
ATOM 1576 C C . ALA A 1 202 ? 10.625 38.617 48.022 1.00 37.59 202 ALA A C 1
ATOM 1578 O O . ALA A 1 202 ? 10.475 38.110 46.886 1.00 37.59 202 ALA A O 1
#